Protein AF-A0A837HKV5-F1 (afdb_monomer_lite)

Foldseek 3Di:
DDDDDDDDDDPDDDDDDPDPDPPPPPPPDDPVVVVVVVVVVVVVVVVVVVVVVVVVVVVVVVVVPDDPPPPDQAPLLVVLCVVCPPAPLNQLSVQLVVADLLLSLLVSLQLCLQCVRPVRAFDDPNHGQLASNQDADDDPDATPPRHHRHPDSNRNSVVSSVVVCCCCVVVVQRALLSVLCSVVNPVPNPDDDDPVSVVSSVSSNVRSVVSVVRD

Radius of gyration: 28.82 Å; chains: 1; bounding box: 102×44×66 Å

Sequence (215 aa):
MNKKTNKKINKKVTGKPKRKANVLTLGNINPDRSRILMLIISIIFVTTVMTMSQAVEKNIKKVAEQPVQIKAATPLDLEIKQMVAGYPIEKMVPYILQQDPKTAAFLVAIAKKESAWGKRHPVLAGQDCYNYWGFRLKAERMGSGGHTCFDSPEQAVSVIAQRIDELVAEEKVDTPKEMVIWKCGYGCQDATKTVAENKWISDVDLYYSKLERYL

Secondary structure (DSSP, 8-state):
-------------PPPP----------S--HHHHHHHHHHHHHHHHHHHHHHHHHHHHHHHHHHTS----PPPPHHHHHHHHHHTTSGGGGGHHHHTTS-HHHHHHHHHHHHHHHTTTTS--EETTEE----S------S-EEGGGEE--SSHHHHHHHHHHHHHIIIIIS---STTTTTHHHH-GGGSSSPPPHHHHHHHHHHHHHHHHHHTT-

pLDDT: mean 85.11, std 18.9, range [34.47, 98.81]

Structure (mmCIF, N/CA/C/O backbone):
data_AF-A0A837HKV5-F1
#
_entry.id   AF-A0A837HKV5-F1
#
loop_
_atom_site.group_PDB
_atom_site.id
_atom_site.type_symbol
_atom_site.label_atom_id
_atom_site.label_alt_id
_atom_site.label_comp_id
_atom_site.label_asym_id
_atom_site.label_entity_id
_atom_site.label_seq_id
_atom_site.pdbx_PDB_ins_code
_atom_site.Cartn_x
_atom_site.Cartn_y
_atom_site.Cartn_z
_atom_site.occupancy
_atom_site.B_iso_or_equiv
_atom_site.auth_seq_id
_atom_site.auth_comp_id
_atom_site.auth_asym_id
_atom_site.auth_atom_id
_atom_site.pdbx_PDB_model_num
ATOM 1 N N . MET A 1 1 ? 81.385 -11.370 -3.914 1.00 38.38 1 MET A N 1
ATOM 2 C CA . MET A 1 1 ? 81.237 -11.088 -2.466 1.00 38.38 1 MET A CA 1
ATOM 3 C C . MET A 1 1 ? 80.194 -9.994 -2.260 1.00 38.38 1 MET A C 1
ATOM 5 O O . MET A 1 1 ? 80.097 -9.120 -3.104 1.00 38.38 1 MET A O 1
ATOM 9 N N . ASN A 1 2 ? 79.466 -10.075 -1.139 1.00 37.12 2 ASN A N 1
ATOM 10 C CA . ASN A 1 2 ? 78.498 -9.123 -0.557 1.00 37.12 2 ASN A CA 1
ATOM 11 C C . ASN A 1 2 ? 77.129 -8.982 -1.246 1.00 37.12 2 ASN A C 1
ATOM 13 O O . ASN A 1 2 ? 76.972 -8.305 -2.249 1.00 37.12 2 ASN A O 1
ATOM 17 N N . LYS A 1 3 ? 76.137 -9.788 -0.843 1.00 37.91 3 LYS A N 1
ATOM 18 C CA . LYS A 1 3 ? 75.253 -9.696 0.352 1.00 37.91 3 LYS A CA 1
ATOM 19 C C . LYS A 1 3 ? 74.188 -8.597 0.246 1.00 37.91 3 LYS A C 1
ATOM 21 O O . LYS A 1 3 ? 74.406 -7.436 0.563 1.00 37.91 3 LYS A O 1
ATOM 26 N N . LYS A 1 4 ? 72.993 -9.068 -0.128 1.00 39.44 4 LYS A N 1
ATOM 27 C CA . LYS A 1 4 ? 71.678 -8.461 0.094 1.00 39.44 4 LYS A CA 1
ATOM 28 C C . LYS A 1 4 ? 71.472 -8.152 1.580 1.00 39.44 4 LYS A C 1
ATOM 30 O O . LYS A 1 4 ? 71.595 -9.061 2.395 1.00 39.44 4 LYS A O 1
ATOM 35 N N . THR A 1 5 ? 70.989 -6.954 1.896 1.00 40.84 5 THR A N 1
ATOM 36 C CA . THR A 1 5 ? 70.181 -6.701 3.102 1.00 40.84 5 THR A CA 1
ATOM 37 C C . THR A 1 5 ? 69.168 -5.602 2.811 1.00 40.84 5 THR A C 1
ATOM 39 O O . THR A 1 5 ? 69.464 -4.416 2.904 1.00 40.84 5 THR A O 1
ATOM 42 N N . ASN A 1 6 ? 67.957 -6.022 2.443 1.00 38.31 6 ASN A N 1
ATOM 43 C CA . ASN A 1 6 ? 66.784 -5.170 2.295 1.00 38.31 6 ASN A CA 1
ATOM 44 C C . ASN A 1 6 ? 66.073 -5.125 3.659 1.00 38.31 6 ASN A C 1
ATOM 46 O O . ASN A 1 6 ? 65.460 -6.110 4.078 1.00 38.31 6 ASN A O 1
ATOM 50 N N . LYS A 1 7 ? 66.215 -4.020 4.398 1.00 41.59 7 LYS A N 1
ATOM 51 C CA . LYS A 1 7 ? 65.636 -3.850 5.739 1.00 41.59 7 LYS A CA 1
ATOM 52 C C . LYS A 1 7 ? 64.188 -3.367 5.605 1.00 41.59 7 LYS A C 1
ATOM 54 O O . LYS A 1 7 ? 63.933 -2.178 5.454 1.00 41.59 7 LYS A O 1
ATOM 59 N N . LYS A 1 8 ? 63.234 -4.303 5.659 1.00 38.50 8 LYS A N 1
ATOM 60 C CA . LYS A 1 8 ? 61.796 -4.011 5.794 1.00 38.50 8 LYS A CA 1
ATOM 61 C C . LYS A 1 8 ? 61.542 -3.313 7.136 1.00 38.50 8 LYS A C 1
ATOM 63 O O . LYS A 1 8 ? 61.686 -3.928 8.191 1.00 38.50 8 LYS A O 1
ATOM 68 N N . ILE A 1 9 ? 61.156 -2.040 7.099 1.00 39.44 9 ILE A N 1
ATOM 69 C CA . ILE A 1 9 ? 60.675 -1.302 8.271 1.00 39.44 9 ILE A CA 1
ATOM 70 C C . ILE A 1 9 ? 59.186 -1.623 8.442 1.00 39.44 9 ILE A C 1
ATOM 72 O O . ILE A 1 9 ? 58.332 -1.134 7.707 1.00 39.44 9 ILE A O 1
ATOM 76 N N . ASN A 1 10 ? 58.896 -2.494 9.408 1.00 34.47 10 ASN A N 1
ATOM 77 C CA . ASN A 1 10 ? 57.549 -2.828 9.860 1.00 34.47 10 ASN A CA 1
ATOM 78 C C . ASN A 1 10 ? 56.957 -1.636 10.634 1.00 34.47 10 ASN A C 1
ATOM 80 O O . ASN A 1 10 ? 57.388 -1.345 11.751 1.00 34.47 10 ASN A O 1
ATOM 84 N N . LYS A 1 11 ? 55.950 -0.958 10.066 1.00 40.22 11 LYS A N 1
ATOM 85 C CA . LYS A 1 11 ? 55.095 -0.019 10.810 1.00 40.22 11 LYS A CA 1
ATOM 86 C C . LYS A 1 11 ? 54.214 -0.819 11.772 1.00 40.22 11 LYS A C 1
ATOM 88 O O . LYS A 1 11 ? 53.248 -1.461 11.374 1.00 40.22 11 LYS A O 1
ATOM 93 N N . LYS A 1 12 ? 54.584 -0.786 13.050 1.00 36.97 12 LYS A N 1
ATOM 94 C CA . LYS A 1 12 ? 53.847 -1.371 14.173 1.00 36.97 12 LYS A CA 1
ATOM 95 C C . LYS A 1 12 ? 52.584 -0.532 14.410 1.00 36.97 12 LYS A C 1
ATOM 97 O O . LYS A 1 12 ? 52.666 0.557 14.969 1.00 36.97 12 LYS A O 1
ATOM 102 N N . VAL A 1 13 ? 51.433 -1.014 13.942 1.00 41.81 13 VAL A N 1
ATOM 103 C CA . VAL A 1 13 ? 50.119 -0.446 14.280 1.00 41.81 13 VAL A CA 1
ATOM 104 C C . VAL A 1 13 ? 49.891 -0.684 15.770 1.00 41.81 13 VAL A C 1
ATOM 106 O O . VAL A 1 13 ? 49.832 -1.822 16.235 1.00 41.81 13 VAL A O 1
ATOM 109 N N . THR A 1 14 ? 49.849 0.402 16.531 1.00 43.41 14 THR A N 1
ATOM 110 C CA . THR A 1 14 ? 49.591 0.412 17.967 1.00 43.41 14 THR A CA 1
ATOM 111 C C . THR A 1 14 ? 48.159 -0.053 18.228 1.00 43.41 14 THR A C 1
ATOM 113 O O . THR A 1 14 ? 47.192 0.485 17.691 1.00 43.41 14 THR A O 1
ATOM 116 N N . GLY A 1 15 ? 48.023 -1.119 19.018 1.00 41.94 15 GLY A N 1
ATOM 117 C CA . GLY A 1 15 ? 46.731 -1.690 19.382 1.00 41.94 15 GLY A CA 1
ATOM 118 C C . GLY A 1 15 ? 45.883 -0.704 20.185 1.00 41.94 15 GLY A C 1
ATOM 119 O O . GLY A 1 15 ? 46.365 -0.082 21.129 1.00 41.94 15 GLY A O 1
ATOM 120 N N . LYS A 1 16 ? 44.601 -0.594 19.819 1.00 41.75 16 LYS A N 1
ATOM 121 C CA . LYS A 1 16 ? 43.565 0.065 20.626 1.00 41.75 16 LYS A CA 1
ATOM 122 C C . LYS A 1 16 ? 43.505 -0.579 22.025 1.00 41.75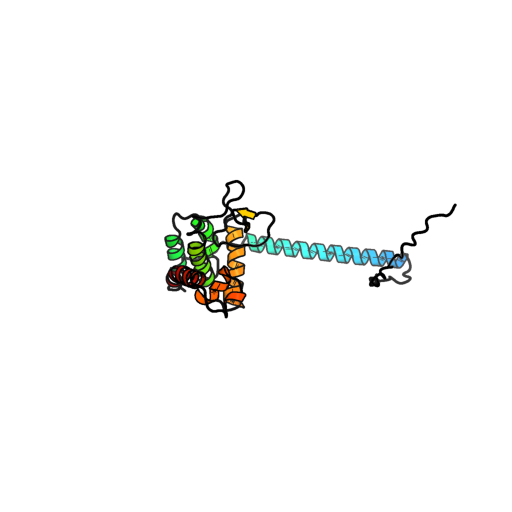 16 LYS A C 1
ATOM 124 O O . LYS A 1 16 ? 43.588 -1.807 22.118 1.00 41.75 16 LYS A O 1
ATOM 129 N N . PRO A 1 17 ? 43.314 0.196 23.106 1.00 41.06 17 PRO A N 1
ATOM 130 C CA . PRO A 1 17 ? 43.197 -0.365 24.444 1.00 41.06 17 PRO A CA 1
ATOM 131 C C . PRO A 1 17 ? 41.901 -1.179 24.548 1.00 41.06 17 PRO A C 1
ATOM 133 O O . PRO A 1 17 ? 40.804 -0.666 24.323 1.00 41.06 17 PRO A O 1
ATOM 136 N N . LYS A 1 18 ? 42.022 -2.470 24.883 1.00 47.50 18 LYS A N 1
ATOM 137 C CA . LYS A 1 18 ? 40.879 -3.319 25.235 1.00 47.50 18 LYS A CA 1
ATOM 138 C C . LYS A 1 18 ? 40.219 -2.731 26.487 1.00 47.50 18 LYS A C 1
ATOM 140 O O . LYS A 1 18 ? 40.843 -2.707 27.547 1.00 47.50 18 LYS A O 1
ATOM 145 N N . ARG A 1 19 ? 38.966 -2.273 26.377 1.00 49.50 19 ARG A N 1
ATOM 146 C CA . ARG A 1 19 ? 38.116 -2.000 27.547 1.00 49.50 19 ARG A CA 1
ATOM 147 C C . ARG A 1 19 ? 38.036 -3.295 28.355 1.00 49.50 19 ARG A C 1
ATOM 149 O O . ARG A 1 19 ? 37.532 -4.296 27.850 1.00 49.50 19 ARG A O 1
ATOM 156 N N . LYS A 1 20 ? 38.584 -3.300 29.573 1.00 47.72 20 LYS A N 1
ATOM 157 C CA . LYS A 1 20 ? 38.387 -4.406 30.511 1.00 47.72 20 LYS A CA 1
ATOM 158 C C . LYS A 1 20 ? 36.892 -4.460 30.810 1.00 47.72 20 LYS A C 1
ATOM 160 O O . LYS A 1 20 ? 36.335 -3.485 31.305 1.00 47.72 20 LYS A O 1
ATOM 165 N N . ALA A 1 21 ? 36.245 -5.566 30.458 1.00 52.62 21 ALA A N 1
ATOM 166 C CA . ALA A 1 21 ? 34.945 -5.875 31.021 1.00 52.62 21 ALA A CA 1
ATOM 167 C C . ALA A 1 21 ? 35.137 -5.919 32.539 1.00 52.62 21 ALA A C 1
ATOM 169 O O . ALA A 1 21 ? 35.990 -6.666 33.026 1.00 52.62 21 ALA A O 1
ATOM 170 N N . ASN A 1 22 ? 34.396 -5.091 33.270 1.00 46.06 22 ASN A N 1
ATOM 171 C CA . ASN A 1 22 ? 34.264 -5.238 34.711 1.00 46.06 22 ASN A CA 1
ATOM 172 C C . ASN A 1 22 ? 33.468 -6.523 34.941 1.00 46.06 22 ASN A C 1
ATOM 174 O O . ASN A 1 22 ? 32.251 -6.503 35.096 1.00 46.06 22 ASN A O 1
ATOM 178 N N . VAL A 1 23 ? 34.160 -7.659 34.869 1.00 54.69 23 VAL A N 1
ATOM 179 C CA . VAL A 1 23 ? 33.660 -8.912 35.413 1.00 54.69 23 VAL A CA 1
ATOM 180 C C . VAL A 1 23 ? 33.471 -8.633 36.894 1.00 54.69 23 VAL A C 1
ATOM 182 O O . VAL A 1 23 ? 34.427 -8.237 37.560 1.00 54.69 23 VAL A O 1
ATOM 185 N N . LEU A 1 24 ? 32.237 -8.762 37.380 1.00 50.66 24 LEU A N 1
ATOM 186 C CA . LEU A 1 24 ? 31.933 -8.726 38.803 1.00 50.66 24 LEU A CA 1
ATOM 187 C C . LEU A 1 24 ? 32.864 -9.720 39.500 1.00 50.66 24 LEU A C 1
ATOM 189 O O . LEU A 1 24 ? 32.675 -10.933 39.425 1.00 50.66 24 LEU A O 1
ATOM 193 N N . THR A 1 25 ? 33.912 -9.209 40.138 1.00 58.53 25 THR A N 1
ATOM 194 C CA . THR A 1 25 ? 34.769 -10.013 40.993 1.00 58.53 25 THR A CA 1
ATOM 195 C C . THR A 1 25 ? 33.971 -10.261 42.257 1.00 58.53 25 THR A C 1
ATOM 197 O O . THR A 1 25 ? 33.874 -9.386 43.119 1.00 58.53 25 THR A O 1
ATOM 200 N N . LEU A 1 26 ? 33.355 -11.438 42.350 1.00 58.38 26 LEU A N 1
ATOM 201 C CA . LEU A 1 26 ? 32.908 -11.964 43.630 1.00 58.38 26 LEU A CA 1
ATOM 202 C C . LEU A 1 26 ? 34.155 -11.980 44.517 1.00 58.38 26 LEU A C 1
ATOM 204 O O . LEU A 1 26 ? 35.141 -12.639 44.186 1.00 58.38 26 LEU A O 1
ATOM 208 N N . GLY A 1 27 ? 34.152 -11.153 45.566 1.00 65.06 27 GLY A N 1
ATOM 209 C CA . GLY A 1 27 ? 35.233 -11.102 46.547 1.00 65.06 27 GLY A CA 1
ATOM 210 C C . GLY A 1 27 ? 35.461 -12.469 47.195 1.00 65.06 27 GLY A C 1
ATOM 211 O O . GLY A 1 27 ? 34.854 -13.464 46.810 1.00 65.06 27 GLY A O 1
ATOM 212 N N . ASN A 1 28 ? 36.332 -12.534 48.199 1.00 67.75 28 ASN A N 1
ATOM 213 C CA . ASN A 1 28 ? 36.698 -13.784 48.869 1.00 67.75 28 ASN A CA 1
ATOM 214 C C . ASN A 1 28 ? 35.512 -14.353 49.690 1.00 67.75 28 ASN A C 1
ATOM 216 O O . ASN A 1 28 ? 35.438 -14.204 50.908 1.00 67.75 28 ASN A O 1
ATOM 220 N N . ILE A 1 29 ? 34.522 -14.923 49.001 1.00 66.00 29 ILE A N 1
ATOM 221 C CA . ILE A 1 29 ? 33.328 -15.539 49.570 1.00 66.00 29 ILE A CA 1
ATOM 222 C C . ILE A 1 29 ? 33.721 -16.951 49.979 1.00 66.00 29 ILE A C 1
ATOM 224 O O . ILE A 1 29 ? 34.171 -17.746 49.156 1.00 66.00 29 ILE A O 1
ATOM 228 N N . ASN A 1 30 ? 33.533 -17.261 51.260 1.00 73.75 30 ASN A N 1
ATOM 229 C CA . ASN A 1 30 ? 33.756 -18.598 51.794 1.00 73.75 30 ASN A CA 1
ATOM 230 C C . ASN A 1 30 ? 32.988 -19.643 50.940 1.00 73.75 30 ASN A C 1
ATOM 232 O O . ASN A 1 30 ? 31.800 -19.425 50.665 1.00 73.75 30 ASN A O 1
ATOM 236 N N . PRO A 1 31 ? 33.630 -20.749 50.510 1.00 75.19 31 PRO A N 1
ATOM 237 C CA . PRO A 1 31 ? 33.035 -21.746 49.615 1.00 75.19 31 PRO A CA 1
ATOM 238 C C . PRO A 1 31 ? 31.672 -22.275 50.086 1.00 75.19 31 PRO A C 1
ATOM 240 O O . PRO A 1 31 ? 30.795 -22.511 49.252 1.00 75.19 31 PRO A O 1
ATOM 243 N N . ASP A 1 32 ? 31.436 -22.363 51.396 1.00 74.38 32 ASP A N 1
ATOM 244 C CA . ASP A 1 32 ? 30.150 -22.817 51.938 1.00 74.38 32 ASP A CA 1
ATOM 245 C C . ASP A 1 32 ? 29.035 -21.773 51.766 1.00 74.38 32 ASP A C 1
ATOM 247 O O . ASP A 1 32 ? 27.894 -22.107 51.448 1.00 74.38 32 ASP A O 1
ATOM 251 N N . ARG A 1 33 ? 29.367 -20.480 51.873 1.00 76.50 33 ARG A N 1
ATOM 252 C CA . ARG A 1 33 ? 28.418 -19.378 51.638 1.00 76.50 33 ARG A CA 1
ATOM 253 C C . ARG A 1 33 ? 28.122 -19.180 50.152 1.00 76.50 33 ARG A C 1
ATOM 255 O O . ARG A 1 33 ? 27.008 -18.801 49.805 1.00 76.50 33 ARG A O 1
ATOM 262 N N . SER A 1 34 ? 29.086 -19.482 49.280 1.00 75.38 34 SER A N 1
ATOM 263 C CA . SER A 1 34 ? 28.905 -19.447 47.822 1.00 75.38 34 SER A CA 1
ATOM 264 C C . SER A 1 34 ? 27.886 -20.491 47.352 1.00 75.38 34 SER A C 1
ATOM 266 O O . SER A 1 34 ? 26.997 -20.181 46.560 1.00 75.38 34 SER A O 1
ATOM 268 N N . ARG A 1 35 ? 27.939 -21.708 47.911 1.00 81.19 35 ARG A N 1
ATOM 269 C CA . ARG A 1 35 ? 26.962 -22.770 47.618 1.00 81.19 35 ARG A CA 1
ATOM 270 C C . ARG A 1 35 ? 25.543 -22.374 48.023 1.00 81.19 35 ARG A C 1
ATOM 272 O O . ARG A 1 35 ? 24.619 -22.543 47.233 1.00 81.19 35 ARG A O 1
ATOM 279 N N . ILE A 1 36 ? 25.380 -21.795 49.213 1.00 86.69 36 ILE A N 1
ATOM 280 C CA . ILE A 1 36 ? 24.077 -21.315 49.697 1.00 86.69 36 ILE A CA 1
ATOM 281 C C . ILE A 1 36 ? 23.553 -20.174 48.810 1.00 86.69 36 ILE A C 1
ATOM 283 O O . ILE A 1 36 ? 22.389 -20.189 48.416 1.00 86.69 36 ILE A O 1
ATOM 287 N N . LEU A 1 37 ? 24.410 -19.221 48.432 1.00 85.06 37 LEU A N 1
ATOM 288 C CA . LEU A 1 37 ? 24.034 -18.112 47.550 1.00 85.06 37 LEU A CA 1
ATOM 289 C C . LEU A 1 37 ? 23.582 -18.609 46.166 1.00 85.06 37 LEU A C 1
ATOM 291 O O . LEU A 1 37 ? 22.569 -18.147 45.647 1.00 85.06 37 LEU A O 1
ATOM 295 N N . MET A 1 38 ? 24.296 -19.580 45.589 1.00 85.69 38 MET A N 1
ATOM 296 C CA . MET A 1 38 ? 23.945 -20.173 44.295 1.00 85.69 38 MET A CA 1
ATOM 297 C C . MET A 1 38 ? 22.601 -20.903 44.335 1.00 85.69 38 MET A C 1
ATOM 299 O O . MET A 1 38 ? 21.825 -20.795 43.387 1.00 85.69 38 MET A O 1
ATOM 303 N N . LEU A 1 39 ? 22.290 -21.594 45.436 1.00 89.38 39 LEU A N 1
ATOM 304 C CA . LEU A 1 39 ? 20.983 -22.227 45.624 1.00 89.38 39 LEU A CA 1
ATOM 305 C C . LEU A 1 39 ? 19.858 -21.189 45.694 1.00 89.38 39 LEU A C 1
ATOM 307 O O . LEU A 1 39 ? 18.844 -21.347 45.019 1.00 89.38 39 LEU A O 1
ATOM 311 N N . ILE A 1 40 ? 20.049 -20.095 46.436 1.00 91.75 40 ILE A N 1
ATOM 312 C CA . ILE A 1 40 ? 19.052 -19.017 46.536 1.00 91.75 40 ILE A CA 1
ATOM 313 C C . ILE A 1 40 ? 18.820 -18.361 45.168 1.00 91.75 40 ILE A C 1
ATOM 315 O O . ILE A 1 40 ? 17.675 -18.193 44.753 1.00 91.75 40 ILE A O 1
ATOM 319 N N . ILE A 1 41 ? 19.890 -18.041 44.433 1.00 91.75 41 ILE A N 1
ATOM 320 C CA . ILE A 1 41 ? 19.790 -17.447 43.091 1.00 91.75 41 ILE A CA 1
ATOM 321 C C . ILE A 1 41 ? 19.096 -18.411 42.121 1.00 91.75 41 ILE A C 1
ATOM 323 O O . ILE A 1 41 ? 18.241 -17.983 41.348 1.00 91.75 41 ILE A O 1
ATOM 327 N N . SER A 1 42 ? 19.411 -19.708 42.184 1.00 89.00 42 SER A N 1
ATOM 328 C CA . SER A 1 42 ? 18.758 -20.728 41.359 1.00 89.00 42 SER A CA 1
ATOM 329 C C . SER A 1 42 ? 17.255 -20.812 41.641 1.00 89.00 42 SER A C 1
ATOM 331 O O . SER A 1 42 ? 16.468 -20.838 40.698 1.00 89.00 42 SER A O 1
ATOM 333 N N . ILE A 1 43 ? 16.839 -20.766 42.910 1.00 94.25 43 ILE A N 1
ATOM 334 C CA . ILE A 1 43 ? 15.419 -20.767 43.294 1.00 94.25 43 ILE A CA 1
ATOM 335 C C . ILE A 1 43 ? 14.709 -19.499 42.792 1.00 94.25 43 ILE A C 1
ATOM 337 O O . ILE A 1 43 ? 13.610 -19.579 42.240 1.00 94.25 43 ILE A O 1
ATOM 341 N N . ILE A 1 44 ? 15.336 -18.326 42.920 1.00 92.94 44 ILE A N 1
ATOM 342 C CA . ILE A 1 44 ? 14.783 -17.063 42.403 1.00 92.94 44 ILE A CA 1
ATOM 343 C C . ILE A 1 44 ? 14.643 -17.124 40.874 1.00 92.94 44 ILE A C 1
ATOM 345 O O . ILE A 1 44 ? 13.617 -16.734 40.319 1.00 92.94 44 ILE A O 1
ATOM 349 N N . PHE A 1 45 ? 15.636 -17.670 40.175 1.00 92.62 45 PHE A N 1
ATOM 350 C CA . PHE A 1 45 ? 15.589 -17.812 38.722 1.00 92.62 45 PHE A CA 1
ATOM 351 C C . PHE A 1 45 ? 14.472 -18.768 38.275 1.00 92.62 45 PHE A C 1
ATOM 353 O O . PHE A 1 45 ? 13.684 -18.435 37.395 1.00 92.62 45 PHE A O 1
ATOM 360 N N . VAL A 1 46 ? 14.328 -19.925 38.926 1.00 90.94 46 VAL A N 1
ATOM 361 C CA . VAL A 1 46 ? 13.255 -20.881 38.605 1.00 90.94 46 VAL A CA 1
ATOM 362 C C . VAL A 1 46 ? 11.873 -20.274 38.863 1.00 90.94 46 VAL A C 1
ATOM 364 O O . VAL A 1 46 ? 10.985 -20.389 38.020 1.00 90.94 46 VAL A O 1
ATOM 367 N N . THR A 1 47 ? 11.684 -19.580 39.988 1.00 89.31 47 THR A N 1
ATOM 368 C CA . THR A 1 47 ? 10.387 -18.962 40.324 1.00 89.31 47 THR A CA 1
ATOM 369 C C . THR A 1 47 ? 10.023 -17.813 39.378 1.00 89.31 47 THR A C 1
ATOM 371 O O . THR A 1 47 ? 8.870 -17.700 38.951 1.00 89.31 47 THR A O 1
ATOM 374 N N . THR A 1 48 ? 10.997 -16.998 38.968 1.00 90.12 48 THR A N 1
ATOM 375 C CA . THR A 1 48 ? 10.785 -15.921 37.982 1.00 90.12 48 THR A CA 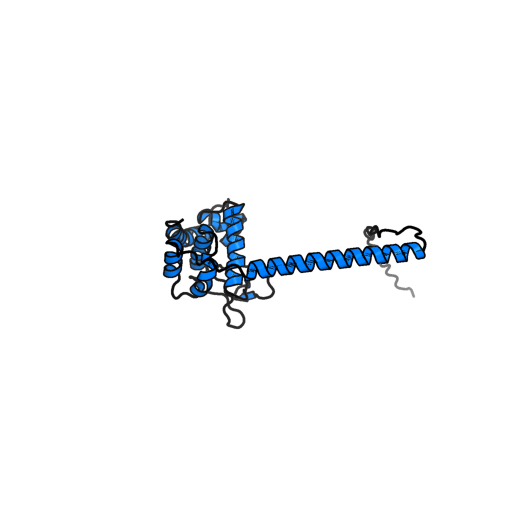1
ATOM 376 C C . THR A 1 48 ? 10.458 -16.464 36.589 1.00 90.12 48 THR A C 1
ATOM 378 O O . THR A 1 48 ? 9.500 -16.009 35.967 1.00 90.12 48 THR A O 1
ATOM 381 N N . VAL A 1 49 ? 11.157 -17.500 36.119 1.00 87.75 49 VAL A N 1
ATOM 382 C CA . VAL A 1 49 ? 10.847 -18.154 34.833 1.00 87.75 49 VAL A CA 1
ATOM 383 C C . VAL A 1 49 ? 9.458 -18.801 34.850 1.00 87.75 49 VAL A C 1
ATOM 385 O O . VAL A 1 49 ? 8.704 -18.674 33.882 1.00 87.75 49 VAL A O 1
ATOM 388 N N . MET A 1 50 ? 9.077 -19.457 35.948 1.00 85.62 50 MET A N 1
ATOM 389 C CA . MET A 1 50 ? 7.780 -20.133 36.058 1.00 85.62 50 MET A CA 1
ATOM 390 C C . MET A 1 50 ? 6.608 -19.139 36.067 1.00 85.62 50 MET A C 1
ATOM 392 O O . MET A 1 50 ? 5.606 -19.356 35.386 1.00 85.62 50 MET A O 1
ATOM 396 N N . THR A 1 51 ? 6.742 -18.020 36.785 1.00 83.69 51 THR A N 1
ATOM 397 C CA . THR A 1 51 ? 5.723 -16.951 36.807 1.00 83.69 51 THR A CA 1
ATOM 398 C C . THR A 1 51 ? 5.606 -16.232 35.462 1.00 83.69 51 THR A C 1
ATOM 400 O O . THR A 1 51 ? 4.494 -15.967 35.004 1.00 83.69 51 THR A O 1
ATOM 403 N N . MET A 1 52 ? 6.728 -15.993 34.778 1.00 83.88 52 MET A N 1
ATOM 404 C CA . MET A 1 52 ? 6.746 -15.416 33.432 1.00 83.88 52 MET A CA 1
ATOM 405 C C . MET A 1 52 ? 6.108 -16.355 32.395 1.00 83.88 52 MET A C 1
ATOM 407 O O . MET A 1 52 ? 5.321 -15.902 31.567 1.00 83.88 52 MET A O 1
ATOM 411 N N . SER A 1 53 ? 6.354 -17.666 32.488 1.00 76.50 53 SER A N 1
ATOM 412 C CA . SER A 1 53 ? 5.740 -18.673 31.605 1.00 76.50 53 SER A CA 1
ATOM 413 C C . SER A 1 53 ? 4.212 -18.699 31.742 1.00 76.50 53 SER A C 1
ATOM 415 O O . SER A 1 53 ? 3.497 -18.663 30.743 1.00 76.50 53 SER A O 1
ATOM 417 N N . GLN A 1 54 ? 3.695 -18.643 32.976 1.00 78.31 54 GLN A N 1
ATOM 418 C CA . GLN A 1 54 ? 2.249 -18.561 33.224 1.00 78.31 54 GLN A CA 1
ATOM 419 C C . GLN A 1 54 ? 1.625 -17.264 32.681 1.00 78.31 54 GLN A C 1
ATOM 421 O O . GLN A 1 54 ? 0.483 -17.267 32.218 1.00 78.31 54 GLN A O 1
ATOM 426 N N . ALA A 1 55 ? 2.354 -16.144 32.728 1.00 76.19 55 ALA A N 1
ATOM 427 C CA . ALA A 1 55 ? 1.890 -14.880 32.162 1.00 76.19 55 ALA A CA 1
ATOM 428 C C . ALA A 1 55 ? 1.815 -14.933 30.626 1.00 76.19 55 ALA A C 1
ATOM 430 O O . ALA A 1 55 ? 0.860 -14.418 30.042 1.00 76.19 55 ALA A O 1
ATOM 431 N N . VAL A 1 56 ? 2.780 -15.583 29.970 1.00 75.62 56 VAL A N 1
ATOM 432 C CA . VAL A 1 56 ? 2.785 -15.770 28.511 1.00 75.62 56 VAL A CA 1
ATOM 433 C C . VAL A 1 56 ? 1.607 -16.642 28.071 1.00 75.62 56 VAL A C 1
ATOM 435 O O . VAL A 1 56 ? 0.851 -16.232 27.194 1.00 75.62 56 VAL A O 1
ATOM 438 N N . GLU A 1 57 ? 1.369 -17.781 28.727 1.00 74.12 57 GLU A N 1
ATOM 439 C CA . GLU A 1 57 ? 0.236 -18.661 28.396 1.00 74.12 57 GLU A CA 1
ATOM 440 C C . GLU A 1 57 ? -1.124 -17.968 28.557 1.00 74.12 57 GLU A C 1
ATOM 442 O O . GLU A 1 57 ? -1.997 -18.103 27.696 1.00 74.12 57 GLU A O 1
ATOM 447 N N . LYS A 1 58 ? -1.311 -17.183 29.629 1.00 69.75 58 LYS A N 1
ATOM 448 C CA . LYS A 1 58 ? -2.547 -16.410 29.837 1.00 69.75 58 LYS A CA 1
ATOM 449 C C . LYS A 1 58 ? -2.767 -15.364 28.746 1.00 69.75 58 LYS A C 1
ATOM 451 O O . LYS A 1 58 ? -3.899 -15.193 28.300 1.00 69.75 58 LYS A O 1
ATOM 456 N N . ASN A 1 59 ? -1.711 -14.682 28.302 1.00 73.12 59 ASN A N 1
ATOM 457 C CA . ASN A 1 59 ? -1.817 -13.720 27.206 1.00 73.12 59 ASN A CA 1
ATOM 458 C C . ASN A 1 59 ? -2.125 -14.412 25.870 1.00 73.12 59 ASN A C 1
ATOM 460 O O . ASN A 1 59 ? -2.995 -13.938 25.146 1.00 73.12 59 ASN A O 1
ATOM 464 N N . ILE A 1 60 ? -1.503 -15.560 25.577 1.00 69.19 60 ILE A N 1
ATOM 465 C CA . ILE A 1 60 ? -1.782 -16.336 24.356 1.00 69.19 60 ILE A CA 1
ATOM 466 C C . ILE A 1 60 ? -3.241 -16.811 24.326 1.00 69.19 60 ILE A C 1
ATOM 468 O O . ILE A 1 60 ? -3.922 -16.615 23.322 1.00 69.19 60 ILE A O 1
ATOM 472 N N . LYS A 1 61 ? -3.763 -17.366 25.430 1.00 64.00 61 LYS A N 1
ATOM 473 C CA . LYS A 1 61 ? -5.178 -17.778 25.509 1.00 64.00 61 LYS A CA 1
ATOM 474 C C . LYS A 1 61 ? -6.138 -16.600 25.370 1.00 64.00 61 LYS A C 1
ATOM 476 O O . LYS A 1 61 ? -7.104 -16.690 24.624 1.00 64.00 61 LYS A O 1
ATOM 481 N N . LYS A 1 62 ? -5.834 -15.466 26.011 1.00 59.28 62 LYS A N 1
ATOM 482 C CA . LYS A 1 62 ? -6.636 -14.241 25.883 1.00 59.28 62 LYS A CA 1
ATOM 483 C C . LYS A 1 62 ? -6.699 -13.729 24.442 1.00 59.28 62 LYS A C 1
ATOM 485 O O . LYS A 1 62 ? -7.700 -13.127 24.081 1.00 59.28 62 LYS A O 1
ATOM 490 N N . VAL A 1 63 ? -5.655 -13.933 23.639 1.00 60.41 63 VAL A N 1
ATOM 491 C CA . VAL A 1 63 ? -5.644 -13.566 22.213 1.00 60.41 63 VAL A CA 1
ATOM 492 C C . VAL A 1 63 ? -6.395 -14.599 21.367 1.00 60.41 63 VAL A C 1
ATOM 494 O O . VAL A 1 63 ? -7.125 -14.213 20.462 1.00 60.41 63 VAL A O 1
ATOM 497 N N . ALA A 1 64 ? -6.276 -15.891 21.685 1.00 60.09 64 ALA A N 1
ATOM 498 C CA . ALA A 1 64 ? -6.931 -16.973 20.944 1.00 60.09 64 ALA A CA 1
ATOM 499 C C . ALA A 1 64 ? -8.454 -17.066 21.174 1.00 60.09 64 ALA A C 1
A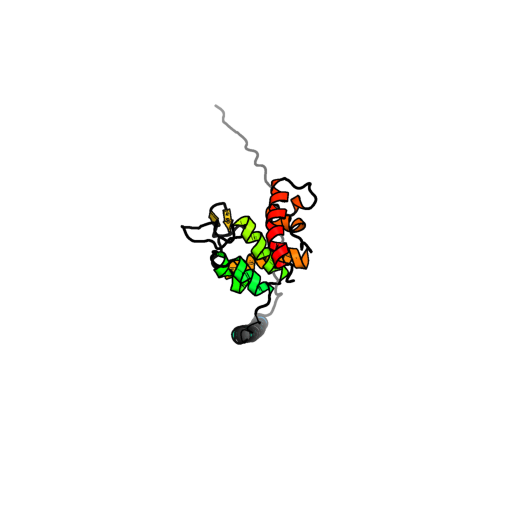TOM 501 O O . ALA A 1 64 ? -9.176 -17.539 20.302 1.00 60.09 64 ALA A O 1
ATOM 502 N N . GLU A 1 65 ? -8.943 -16.629 22.336 1.00 53.16 65 GLU A N 1
ATOM 503 C CA . GLU A 1 65 ? -10.353 -16.748 22.734 1.00 53.16 65 GLU A CA 1
ATOM 504 C C . GLU A 1 65 ? -11.166 -15.461 22.530 1.00 53.16 65 GLU A C 1
ATOM 506 O O . GLU A 1 65 ? -12.355 -15.442 22.855 1.00 53.16 65 GLU A O 1
ATOM 511 N N . GLN A 1 66 ? -10.583 -14.379 21.992 1.00 46.88 66 GLN A N 1
ATOM 512 C CA . GLN A 1 66 ? -11.409 -13.220 21.652 1.00 46.88 66 GLN A CA 1
ATOM 513 C C . GLN A 1 66 ? -12.347 -13.601 20.505 1.00 46.88 66 GLN A C 1
ATOM 515 O O . GLN A 1 66 ? -11.867 -13.988 19.436 1.00 46.88 66 GLN A O 1
ATOM 520 N N . PRO A 1 67 ? -13.677 -13.492 20.683 1.00 45.84 67 PRO A N 1
ATOM 521 C CA . PRO A 1 67 ? -14.588 -13.658 19.568 1.00 45.84 67 PRO A CA 1
ATOM 522 C C . PRO A 1 67 ? -14.206 -12.618 18.517 1.00 45.84 67 PRO A C 1
ATOM 524 O O . PRO A 1 67 ? -14.130 -11.428 18.830 1.00 45.84 67 PRO A O 1
ATOM 527 N N . VAL A 1 68 ? -13.942 -13.068 17.286 1.00 49.66 68 VAL A N 1
ATOM 528 C CA . VAL A 1 68 ? -13.757 -12.187 16.130 1.00 49.66 68 VAL A CA 1
ATOM 529 C C . VAL A 1 68 ? -15.001 -11.311 16.061 1.00 49.66 68 VAL A C 1
ATOM 531 O O . VAL A 1 68 ? -16.068 -11.766 15.651 1.00 49.66 68 VAL A O 1
ATOM 534 N N . GLN A 1 69 ? -14.898 -10.072 16.542 1.00 51.88 69 GLN A N 1
ATOM 535 C CA . GLN A 1 69 ? -15.977 -9.111 16.417 1.00 51.88 69 GLN A CA 1
ATOM 536 C C . GLN A 1 69 ? -16.127 -8.850 14.926 1.00 51.88 69 GLN A C 1
ATOM 538 O O . GLN A 1 69 ? -15.295 -8.174 14.321 1.00 51.88 69 GLN A O 1
ATOM 543 N N . ILE A 1 70 ? -17.155 -9.436 14.311 1.00 57.38 70 ILE A N 1
ATOM 544 C CA . ILE A 1 70 ? -17.494 -9.149 12.922 1.00 57.38 70 ILE A CA 1
ATOM 545 C C . ILE A 1 70 ? -17.998 -7.709 12.900 1.00 57.38 70 ILE A C 1
ATOM 547 O O . ILE A 1 70 ? -19.175 -7.434 13.124 1.00 57.38 70 ILE A O 1
ATOM 551 N N . LYS A 1 71 ? -17.063 -6.777 12.703 1.00 71.56 71 LYS A N 1
ATOM 552 C CA . LYS A 1 71 ? -17.349 -5.368 12.461 1.00 71.56 71 LYS A CA 1
ATOM 553 C C . LYS A 1 71 ? -18.304 -5.307 11.271 1.00 71.56 71 LYS A C 1
ATOM 555 O O . LYS A 1 71 ? -18.028 -5.890 10.220 1.00 71.56 71 LYS A O 1
ATOM 560 N N . ALA A 1 72 ? -19.445 -4.647 11.451 1.00 80.56 72 ALA A N 1
ATOM 561 C CA . ALA A 1 72 ? -20.359 -4.389 10.347 1.00 80.56 72 ALA A CA 1
ATOM 562 C C . ALA A 1 72 ? -19.601 -3.641 9.239 1.00 80.56 72 ALA A C 1
ATOM 564 O O . ALA A 1 72 ? -18.846 -2.712 9.533 1.00 80.56 72 ALA A O 1
ATOM 565 N N . ALA A 1 73 ? -19.780 -4.071 7.987 1.00 87.12 73 ALA A N 1
ATOM 566 C CA . ALA A 1 73 ? -19.062 -3.493 6.858 1.00 87.12 73 ALA A CA 1
ATOM 567 C C . ALA A 1 73 ? -19.394 -2.001 6.724 1.00 87.12 73 ALA A C 1
ATOM 569 O O . ALA A 1 73 ? -20.563 -1.626 6.610 1.00 87.12 73 ALA A O 1
ATOM 570 N N . THR A 1 74 ? -18.364 -1.161 6.736 1.00 94.94 74 THR A N 1
ATOM 571 C CA . THR A 1 74 ? -18.505 0.282 6.525 1.00 94.94 74 THR A CA 1
ATOM 572 C C . THR A 1 74 ? -18.699 0.599 5.032 1.00 94.94 74 THR A C 1
ATOM 574 O O . THR A 1 74 ? -18.372 -0.233 4.180 1.00 94.94 74 THR A O 1
ATOM 577 N N . PRO A 1 75 ? -19.195 1.797 4.664 1.00 96.62 75 PRO A N 1
ATOM 578 C CA . PRO A 1 75 ? -19.210 2.236 3.267 1.00 96.62 75 PRO A CA 1
ATOM 579 C C . PRO A 1 75 ? -17.827 2.179 2.602 1.00 96.62 75 PRO A C 1
ATOM 581 O O . PRO A 1 75 ? -17.722 1.738 1.459 1.00 96.62 75 PRO A O 1
ATOM 584 N N . LEU A 1 76 ? -16.767 2.532 3.341 1.00 96.88 76 LEU A N 1
ATOM 585 C CA . LEU A 1 76 ? -15.385 2.396 2.883 1.00 96.88 76 LEU A CA 1
ATOM 586 C C . LEU A 1 76 ? -15.037 0.931 2.586 1.00 96.88 76 LEU A C 1
ATOM 588 O O . LEU A 1 76 ? -14.461 0.638 1.541 1.00 96.88 76 LEU A O 1
ATOM 592 N N . ASP A 1 77 ? -15.420 -0.001 3.464 1.00 97.19 77 ASP A N 1
ATOM 593 C CA . ASP A 1 77 ? -15.136 -1.429 3.282 1.00 97.19 77 ASP A CA 1
ATOM 594 C C . ASP A 1 77 ? -15.774 -1.967 1.998 1.00 97.19 77 ASP A C 1
ATOM 596 O O . ASP A 1 77 ? -15.180 -2.783 1.289 1.00 97.19 77 ASP A O 1
ATOM 600 N N . LEU A 1 78 ? -17.002 -1.527 1.712 1.00 97.25 78 LEU A N 1
ATOM 601 C CA . LEU A 1 78 ? -17.736 -1.901 0.507 1.00 97.25 78 LEU A CA 1
ATOM 602 C C . LEU A 1 78 ? -17.080 -1.313 -0.744 1.00 97.25 78 LEU A C 1
ATOM 604 O O . LEU A 1 78 ? -16.883 -2.049 -1.711 1.00 97.25 78 LEU A O 1
ATOM 608 N N . GLU A 1 79 ? -16.692 -0.039 -0.712 1.00 98.25 79 GLU A N 1
ATOM 609 C CA . GLU A 1 79 ? -16.009 0.616 -1.831 1.00 98.25 79 GLU A CA 1
ATOM 610 C C . GLU A 1 79 ? -14.652 -0.041 -2.116 1.00 98.25 79 GLU A C 1
ATOM 612 O O . GLU A 1 79 ? -14.351 -0.359 -3.266 1.00 98.25 79 GLU A O 1
ATOM 617 N N . ILE A 1 80 ? -13.852 -0.333 -1.082 1.00 98.50 80 ILE A N 1
ATOM 618 C CA . ILE A 1 80 ? -12.573 -1.043 -1.235 1.00 98.50 80 ILE A CA 1
ATOM 619 C C . ILE A 1 80 ? -12.803 -2.407 -1.887 1.00 98.50 80 ILE A C 1
ATOM 621 O O . ILE A 1 80 ? -12.146 -2.719 -2.882 1.00 98.50 80 ILE A O 1
ATOM 625 N N . LYS A 1 81 ? -13.753 -3.203 -1.371 1.00 98.25 81 LYS A N 1
ATOM 626 C CA . LYS A 1 81 ? -14.100 -4.521 -1.932 1.00 98.25 81 LYS A CA 1
ATOM 627 C C . LYS A 1 81 ? -14.492 -4.422 -3.405 1.00 98.25 81 LYS A C 1
ATOM 629 O O . LYS A 1 81 ? -14.000 -5.205 -4.211 1.00 98.25 81 LYS A O 1
ATOM 634 N N . GLN A 1 82 ? -15.342 -3.461 -3.763 1.00 98.19 82 GLN A N 1
ATOM 635 C CA . GLN A 1 82 ? -15.782 -3.253 -5.144 1.00 98.19 82 GLN A CA 1
ATOM 636 C C . GLN A 1 82 ? -14.633 -2.814 -6.056 1.00 98.19 82 GLN A C 1
ATOM 638 O O . GLN A 1 82 ? -14.484 -3.341 -7.158 1.00 98.19 82 GLN A O 1
ATOM 643 N N . MET A 1 83 ? -13.797 -1.883 -5.596 1.00 98.00 83 MET A N 1
ATOM 644 C CA . MET A 1 83 ? -12.711 -1.304 -6.383 1.00 98.00 83 MET A CA 1
ATOM 645 C C . MET A 1 83 ? -11.655 -2.341 -6.779 1.00 98.00 83 MET A C 1
ATOM 647 O O . MET A 1 83 ? -11.105 -2.272 -7.882 1.00 98.00 83 MET A O 1
ATOM 651 N N . VAL A 1 84 ? -11.378 -3.300 -5.893 1.00 98.50 84 VAL A N 1
ATOM 652 C CA . VAL A 1 84 ? -10.326 -4.303 -6.099 1.00 98.50 84 VAL A CA 1
ATOM 653 C C . VAL A 1 84 ? -10.835 -5.676 -6.536 1.00 98.50 84 VAL A C 1
ATOM 655 O O . VAL A 1 84 ? -10.020 -6.576 -6.746 1.00 98.50 84 VAL A O 1
ATOM 658 N N . ALA A 1 85 ? -12.146 -5.844 -6.705 1.00 98.50 85 ALA A N 1
ATOM 659 C CA . ALA A 1 85 ? -12.748 -7.105 -7.124 1.00 98.50 85 ALA A CA 1
ATOM 660 C C . ALA A 1 85 ? -12.139 -7.619 -8.442 1.00 98.50 85 ALA A C 1
ATOM 662 O O . ALA A 1 85 ? -12.025 -6.888 -9.432 1.00 98.50 85 ALA A O 1
ATOM 663 N N . GLY A 1 86 ? -11.731 -8.889 -8.456 1.00 98.06 86 GLY A N 1
ATOM 664 C CA . GLY A 1 86 ? -11.103 -9.541 -9.605 1.00 98.06 86 GLY A CA 1
ATOM 665 C C . GLY A 1 86 ? -9.621 -9.203 -9.810 1.00 98.06 86 GLY A C 1
ATOM 666 O O . GLY A 1 86 ? -9.042 -9.592 -10.828 1.00 98.06 86 GLY A O 1
ATOM 667 N N . TYR A 1 87 ? -8.986 -8.489 -8.876 1.00 98.69 87 TYR A N 1
ATOM 668 C CA . TYR A 1 87 ? -7.547 -8.214 -8.894 1.00 98.69 87 TYR A CA 1
ATOM 669 C C . TYR A 1 87 ? -6.802 -9.055 -7.845 1.00 98.69 87 TYR A C 1
ATOM 671 O O . TYR A 1 87 ? -7.377 -9.411 -6.819 1.00 98.69 87 TYR A O 1
ATOM 679 N N . PRO A 1 88 ? -5.499 -9.340 -8.028 1.00 98.62 88 PRO A N 1
ATOM 680 C CA . PRO A 1 88 ? -4.725 -10.109 -7.047 1.00 98.62 88 PRO A CA 1
ATOM 681 C C . PRO A 1 88 ? -4.725 -9.543 -5.616 1.00 98.62 88 PRO A C 1
ATOM 683 O O . PRO A 1 88 ? -4.647 -10.320 -4.662 1.00 98.62 88 PRO A O 1
ATOM 686 N N . ILE A 1 89 ? -4.858 -8.221 -5.445 1.00 98.75 89 ILE A N 1
ATOM 687 C CA . ILE A 1 89 ? -4.999 -7.584 -4.122 1.00 98.75 89 ILE A CA 1
ATOM 688 C C . ILE A 1 89 ? -6.297 -7.941 -3.389 1.00 98.75 89 ILE A C 1
ATOM 690 O O . ILE A 1 89 ? -6.364 -7.766 -2.180 1.00 98.75 89 ILE A O 1
ATOM 694 N N . GLU A 1 90 ? -7.309 -8.498 -4.057 1.00 98.69 90 GLU A N 1
ATOM 695 C CA . GLU A 1 90 ? -8.551 -8.928 -3.403 1.00 98.69 90 GLU A CA 1
ATOM 696 C C . GLU A 1 90 ? -8.283 -9.909 -2.248 1.00 98.69 90 GLU A C 1
ATOM 698 O O . GLU A 1 90 ? -8.889 -9.812 -1.183 1.00 98.69 90 GLU A O 1
ATOM 703 N N . LYS A 1 91 ? -7.272 -10.776 -2.398 1.00 98.19 91 LYS A N 1
ATOM 704 C CA . LYS A 1 91 ? -6.821 -11.720 -1.357 1.00 98.19 91 LYS A CA 1
ATOM 705 C C . LYS A 1 91 ? -6.293 -11.036 -0.090 1.00 98.19 91 LYS A C 1
ATOM 707 O O . LYS A 1 91 ? -6.167 -11.681 0.945 1.00 98.19 91 LYS A O 1
ATOM 712 N N . MET A 1 92 ? -5.947 -9.754 -0.178 1.00 98.62 92 MET A N 1
ATOM 713 C CA . MET A 1 92 ? -5.419 -8.945 0.920 1.00 98.62 92 MET A CA 1
ATOM 714 C C . MET A 1 92 ? -6.500 -8.121 1.624 1.00 98.62 92 MET A C 1
ATOM 716 O O . MET A 1 92 ? -6.252 -7.607 2.712 1.00 98.62 92 MET A O 1
ATOM 720 N N . VAL A 1 93 ? -7.699 -8.007 1.041 1.00 98.25 93 VAL A N 1
ATOM 721 C CA . VAL A 1 93 ? -8.793 -7.177 1.568 1.00 98.25 93 VAL A CA 1
ATOM 722 C C . VAL A 1 93 ? -9.125 -7.477 3.034 1.00 98.25 93 VAL A C 1
ATOM 724 O O . VAL A 1 93 ? -9.241 -6.515 3.790 1.00 98.25 93 VAL A O 1
ATOM 727 N N . PRO A 1 94 ? -9.209 -8.741 3.500 1.00 97.69 94 PRO A N 1
ATOM 728 C CA . PRO A 1 94 ? -9.495 -9.016 4.909 1.00 97.69 94 PRO A CA 1
ATOM 729 C C . PRO A 1 94 ? -8.501 -8.374 5.884 1.00 97.69 94 PRO A C 1
ATOM 731 O O . PRO A 1 94 ? -8.890 -8.043 6.999 1.00 97.69 94 PRO A O 1
ATOM 734 N N . TYR A 1 95 ? -7.248 -8.182 5.467 1.00 98.38 95 TYR A N 1
ATOM 735 C CA . TYR A 1 95 ? -6.194 -7.567 6.274 1.00 98.38 95 TYR A CA 1
ATOM 736 C C . TYR A 1 95 ? -6.146 -6.048 6.088 1.00 98.38 95 TYR A C 1
ATOM 738 O O . TYR A 1 95 ? -5.891 -5.325 7.046 1.00 98.38 95 TYR A O 1
ATOM 746 N N . ILE A 1 96 ? -6.433 -5.552 4.876 1.00 98.38 96 ILE A N 1
ATOM 747 C CA . ILE A 1 96 ? -6.511 -4.109 4.583 1.00 98.38 96 ILE A CA 1
ATOM 748 C C . ILE A 1 96 ? -7.631 -3.459 5.406 1.00 98.38 96 ILE A C 1
ATOM 750 O O . ILE A 1 96 ? -7.431 -2.394 5.974 1.00 98.38 96 ILE A O 1
ATOM 754 N N . LEU A 1 97 ? -8.788 -4.117 5.525 1.00 96.88 97 LEU A N 1
ATOM 755 C CA . LEU A 1 97 ? -9.951 -3.581 6.251 1.00 96.88 97 LEU A CA 1
ATOM 756 C C . LEU A 1 97 ? -9.797 -3.572 7.780 1.00 96.88 97 LEU A C 1
ATOM 758 O O . LEU A 1 97 ? -10.642 -3.018 8.480 1.00 96.88 97 LEU A O 1
ATOM 762 N N . GLN A 1 98 ? -8.741 -4.199 8.302 1.00 95.88 98 GLN A N 1
ATOM 763 C CA . GLN A 1 98 ? -8.399 -4.143 9.725 1.00 95.88 98 GLN A CA 1
ATOM 764 C C . GLN A 1 98 ? -7.539 -2.924 10.073 1.00 95.88 98 GLN A C 1
ATOM 766 O O . GLN A 1 98 ? -7.381 -2.626 11.254 1.00 95.88 98 GLN A O 1
ATOM 771 N N . GLN A 1 99 ? -6.983 -2.242 9.069 1.00 96.31 99 GLN A N 1
ATOM 772 C CA . GLN A 1 99 ? -6.125 -1.079 9.273 1.00 96.31 99 GLN A CA 1
ATOM 773 C C . GLN A 1 99 ? -6.954 0.179 9.550 1.00 96.31 99 GLN A C 1
ATOM 775 O O . GLN A 1 99 ? -8.175 0.197 9.349 1.00 96.31 99 GLN A O 1
ATOM 780 N N . ASP A 1 100 ? -6.282 1.246 9.985 1.00 95.88 100 ASP A N 1
ATOM 781 C CA . ASP A 1 100 ? -6.895 2.569 10.057 1.00 95.88 100 ASP A CA 1
ATOM 782 C C . ASP A 1 100 ? -7.531 2.942 8.698 1.00 95.88 100 ASP A C 1
ATOM 784 O O . ASP A 1 100 ? -6.923 2.675 7.654 1.00 95.88 100 ASP A O 1
ATOM 788 N N . PRO A 1 101 ? -8.738 3.543 8.668 1.00 96.75 101 PRO A N 1
ATOM 789 C CA . PRO A 1 101 ? -9.418 3.899 7.424 1.00 96.75 101 PRO A CA 1
ATOM 790 C C . PRO A 1 101 ? -8.547 4.685 6.431 1.00 96.75 101 PRO A C 1
ATOM 792 O O . PRO A 1 101 ? -8.580 4.409 5.227 1.00 96.75 101 PRO A O 1
ATOM 795 N N . LYS A 1 102 ? -7.717 5.617 6.916 1.00 97.12 102 LYS A N 1
ATOM 796 C CA . LYS A 1 102 ? -6.834 6.418 6.063 1.00 97.12 102 LYS A CA 1
ATOM 797 C C . LYS A 1 102 ? -5.687 5.575 5.503 1.00 97.12 102 LYS A C 1
ATOM 799 O O . LYS A 1 102 ? -5.385 5.645 4.309 1.00 97.12 102 LYS A O 1
ATOM 804 N N . THR A 1 103 ? -5.103 4.711 6.326 1.00 98.06 103 THR A N 1
ATOM 805 C CA . THR A 1 103 ? -4.079 3.749 5.894 1.00 98.06 103 THR A CA 1
ATOM 806 C C . THR A 1 103 ? -4.627 2.748 4.885 1.00 98.06 103 THR A C 1
ATOM 808 O O . THR A 1 103 ? -3.991 2.500 3.860 1.00 98.06 103 THR A O 1
ATOM 811 N N . ALA A 1 104 ? -5.838 2.228 5.096 1.00 98.25 104 ALA A N 1
ATOM 812 C CA . ALA A 1 104 ? -6.526 1.366 4.139 1.00 98.25 104 ALA A CA 1
ATOM 813 C C . ALA A 1 104 ? -6.720 2.064 2.781 1.00 98.25 104 ALA A C 1
ATOM 815 O O . ALA A 1 104 ? -6.465 1.463 1.731 1.00 98.25 104 ALA A O 1
ATOM 816 N N . ALA A 1 105 ? -7.092 3.348 2.788 1.00 98.50 105 ALA A N 1
ATOM 817 C CA . ALA A 1 105 ? -7.211 4.142 1.570 1.00 98.50 105 ALA A CA 1
ATOM 818 C C . ALA A 1 105 ? -5.867 4.279 0.829 1.00 98.50 105 ALA A C 1
ATOM 820 O O . ALA A 1 105 ? -5.801 4.032 -0.382 1.00 98.50 105 ALA A O 1
ATOM 821 N N . PHE A 1 106 ? -4.776 4.591 1.537 1.00 98.69 106 PHE A N 1
ATOM 822 C CA . PHE A 1 106 ? -3.439 4.653 0.935 1.00 98.69 106 PHE A CA 1
ATOM 823 C C . PHE A 1 106 ? -2.946 3.295 0.427 1.00 98.69 106 PHE A C 1
ATOM 825 O O . PHE A 1 106 ? -2.398 3.229 -0.675 1.00 98.69 106 PHE A O 1
ATOM 832 N N . LEU A 1 107 ? -3.187 2.206 1.164 1.00 98.75 107 LEU A N 1
ATOM 833 C CA . LEU A 1 107 ? -2.846 0.849 0.732 1.00 98.75 107 LEU A CA 1
ATOM 834 C C . LEU A 1 107 ? -3.456 0.544 -0.641 1.00 98.75 107 LEU A C 1
ATOM 836 O O . LEU A 1 107 ? -2.750 0.088 -1.544 1.00 98.75 107 LEU A O 1
ATOM 840 N N . VAL A 1 108 ? -4.742 0.834 -0.834 1.00 98.81 108 VAL A N 1
ATOM 841 C CA . VAL A 1 108 ? -5.439 0.574 -2.102 1.00 98.81 108 VAL A CA 1
ATOM 842 C C . VAL A 1 108 ? -4.964 1.516 -3.213 1.00 98.81 108 VAL A C 1
ATOM 844 O O . VAL A 1 108 ? -4.729 1.066 -4.343 1.00 98.81 108 VAL A O 1
ATOM 847 N N . ALA A 1 109 ? -4.790 2.806 -2.914 1.00 98.75 109 ALA A N 1
ATOM 848 C CA . ALA A 1 109 ? -4.392 3.815 -3.893 1.00 98.75 109 ALA A CA 1
ATOM 849 C C . ALA A 1 109 ? -2.952 3.613 -4.402 1.00 98.75 109 ALA A C 1
ATOM 851 O O . ALA A 1 109 ? -2.710 3.591 -5.614 1.00 98.75 109 ALA A O 1
ATOM 852 N N . ILE A 1 110 ? -1.998 3.374 -3.500 1.00 98.75 110 ILE A N 1
ATOM 853 C CA . ILE A 1 110 ? -0.597 3.109 -3.857 1.00 98.75 110 ILE A CA 1
ATOM 854 C C . ILE A 1 110 ? -0.491 1.792 -4.629 1.00 98.75 110 ILE A C 1
ATOM 856 O O . ILE A 1 110 ? 0.170 1.741 -5.669 1.00 98.75 110 ILE A O 1
ATOM 860 N N . ALA A 1 111 ? -1.196 0.735 -4.208 1.00 98.75 111 ALA A N 1
ATOM 861 C CA . ALA A 1 111 ? -1.170 -0.532 -4.935 1.00 98.75 111 ALA A CA 1
ATOM 862 C C . ALA A 1 111 ? -1.706 -0.405 -6.368 1.00 98.75 111 ALA A C 1
ATOM 864 O O . ALA A 1 111 ? -1.197 -1.043 -7.298 1.00 98.75 111 ALA A O 1
ATOM 865 N N . LYS A 1 112 ? -2.712 0.450 -6.592 1.00 98.62 112 LYS A N 1
ATOM 866 C CA . LYS A 1 112 ? -3.170 0.752 -7.951 1.00 98.62 112 LYS A CA 1
ATOM 867 C C . LYS A 1 112 ? -2.046 1.340 -8.787 1.00 98.62 112 LYS A C 1
ATOM 869 O O . LYS A 1 112 ? -1.828 0.910 -9.924 1.00 98.62 112 LYS A O 1
ATOM 874 N N . LYS A 1 113 ? -1.332 2.310 -8.225 1.00 98.25 113 LYS A N 1
ATOM 875 C CA . LYS A 1 113 ? -0.263 3.007 -8.923 1.00 98.25 113 LYS A CA 1
ATOM 876 C C . LYS A 1 113 ? 0.903 2.079 -9.263 1.00 98.25 113 LYS A C 1
ATOM 878 O O . LYS A 1 113 ? 1.341 2.037 -10.417 1.00 98.25 113 LYS A O 1
ATOM 883 N N . GLU A 1 114 ? 1.381 1.333 -8.280 1.00 98.12 114 GLU A N 1
ATOM 884 C CA . GLU A 1 114 ? 2.619 0.561 -8.383 1.00 98.12 114 GLU A CA 1
ATOM 885 C C . GLU A 1 114 ? 2.433 -0.701 -9.231 1.00 98.12 114 GLU A C 1
ATOM 887 O O . GLU A 1 114 ? 3.173 -0.945 -10.188 1.00 98.12 114 GLU A O 1
ATOM 892 N N . SER A 1 115 ? 1.362 -1.451 -8.979 1.00 98.25 115 SER A N 1
ATOM 893 C CA . SER A 1 115 ? 1.179 -2.794 -9.539 1.00 98.25 115 SER A CA 1
ATOM 894 C C . SER A 1 115 ? -0.114 -2.976 -10.330 1.00 98.25 115 SER A C 1
ATOM 896 O O . SER A 1 115 ? -0.388 -4.075 -10.811 1.00 98.25 115 SER A O 1
ATOM 898 N N . ALA A 1 116 ? -0.928 -1.927 -10.486 1.00 98.50 116 ALA A N 1
ATOM 899 C CA . ALA A 1 116 ? -2.308 -2.062 -10.952 1.00 98.50 116 ALA A CA 1
ATOM 900 C C . ALA A 1 116 ? -3.083 -3.107 -10.131 1.00 98.50 116 ALA A C 1
ATOM 902 O O . ALA A 1 116 ? -3.697 -4.011 -10.703 1.00 98.50 116 ALA A O 1
ATOM 903 N N . TRP A 1 117 ? -3.022 -2.967 -8.799 1.00 98.69 117 TRP A N 1
ATOM 904 C CA . TRP A 1 117 ? -3.630 -3.885 -7.826 1.00 98.69 117 TRP A CA 1
ATOM 905 C C . TRP A 1 117 ? -3.112 -5.326 -7.939 1.00 98.69 117 TRP A C 1
ATOM 907 O O . TRP A 1 117 ? -3.857 -6.292 -7.803 1.00 98.69 117 TRP A O 1
ATOM 917 N N . GLY A 1 118 ? -1.820 -5.470 -8.222 1.00 98.25 118 GLY A N 1
ATOM 918 C CA . GLY A 1 118 ? -1.149 -6.760 -8.332 1.00 98.25 118 GLY A CA 1
ATOM 919 C C . GLY A 1 118 ? -1.176 -7.390 -9.724 1.00 98.25 118 GLY A C 1
ATOM 920 O O . GLY A 1 118 ? -0.593 -8.450 -9.903 1.00 98.25 118 GLY A O 1
ATOM 921 N N . LYS A 1 119 ? -1.756 -6.761 -10.758 1.00 98.12 119 LYS A N 1
ATOM 922 C CA . LYS A 1 119 ? -1.611 -7.258 -12.149 1.00 98.12 119 LYS A CA 1
ATOM 923 C C . LYS A 1 119 ? -0.152 -7.286 -12.620 1.00 98.12 119 LYS A C 1
ATOM 925 O O . LYS A 1 119 ? 0.211 -8.109 -13.452 1.00 98.12 119 LYS A O 1
ATOM 930 N N . ARG A 1 120 ? 0.671 -6.374 -12.101 1.00 96.69 120 ARG A N 1
ATOM 931 C CA . ARG A 1 120 ? 2.121 -6.297 -12.307 1.00 96.69 120 ARG A CA 1
ATOM 932 C C . ARG A 1 120 ? 2.798 -6.466 -10.951 1.00 96.69 120 ARG A C 1
ATOM 934 O O . ARG A 1 120 ? 2.922 -5.491 -10.219 1.00 96.69 120 ARG A O 1
ATOM 941 N N . HIS A 1 121 ? 3.202 -7.681 -10.610 1.00 96.56 121 HIS A N 1
ATOM 942 C CA . HIS A 1 121 ? 3.809 -8.000 -9.318 1.00 96.56 121 HIS A CA 1
ATOM 943 C C . HIS A 1 121 ? 5.185 -8.648 -9.507 1.00 96.56 121 HIS A C 1
ATOM 945 O O . HIS A 1 121 ? 5.442 -9.259 -10.549 1.00 96.56 121 HIS A O 1
ATOM 951 N N . PRO A 1 122 ? 6.097 -8.498 -8.533 1.00 96.69 122 PRO A N 1
ATOM 952 C CA . PRO A 1 122 ? 7.344 -9.229 -8.555 1.00 96.69 122 PRO A CA 1
ATOM 953 C C . PRO A 1 122 ? 7.089 -10.714 -8.306 1.00 96.69 122 PRO A C 1
ATOM 955 O O . PRO A 1 122 ? 6.190 -11.081 -7.551 1.00 96.69 122 PRO A O 1
ATOM 958 N N . VAL A 1 123 ? 7.916 -11.555 -8.918 1.00 96.88 123 VAL A N 1
ATOM 959 C CA . VAL A 1 123 ? 7.860 -13.006 -8.728 1.00 96.88 123 VAL A CA 1
ATOM 960 C C . VAL A 1 123 ? 9.175 -13.542 -8.184 1.00 96.88 123 VAL A C 1
ATOM 962 O O . VAL A 1 123 ? 10.244 -12.994 -8.469 1.00 96.88 123 VAL A O 1
ATOM 965 N N . LEU A 1 124 ? 9.103 -14.639 -7.436 1.00 96.50 124 LEU A N 1
ATOM 966 C CA . LEU A 1 124 ? 10.250 -15.427 -6.994 1.00 96.50 124 LEU A CA 1
ATOM 967 C C . LEU A 1 124 ? 9.981 -16.890 -7.339 1.00 96.50 124 LEU A C 1
ATOM 969 O O . LEU A 1 124 ? 8.982 -17.454 -6.908 1.00 96.50 124 LEU A O 1
ATOM 973 N N . ALA A 1 125 ? 10.843 -17.487 -8.167 1.00 94.81 125 ALA A N 1
ATOM 974 C CA . ALA A 1 125 ? 10.639 -18.840 -8.699 1.00 94.81 125 ALA A CA 1
ATOM 975 C C . ALA A 1 125 ? 9.249 -19.043 -9.354 1.00 94.81 125 ALA A C 1
ATOM 977 O O . ALA A 1 125 ? 8.629 -20.093 -9.217 1.00 94.81 125 ALA A O 1
ATOM 978 N N . GLY A 1 126 ? 8.744 -18.015 -10.047 1.00 94.88 126 GLY A N 1
ATOM 979 C CA . GLY A 1 126 ? 7.430 -18.033 -10.705 1.00 94.88 126 GLY A CA 1
ATOM 980 C C . GLY A 1 126 ? 6.232 -17.847 -9.767 1.00 94.88 126 GLY A C 1
ATOM 981 O O . GLY A 1 126 ? 5.102 -17.823 -10.244 1.00 94.88 126 GLY A O 1
ATOM 982 N N . GLN A 1 127 ? 6.460 -17.694 -8.462 1.00 95.75 127 GLN A N 1
ATOM 983 C CA . GLN A 1 127 ? 5.412 -17.454 -7.472 1.00 95.75 127 GLN A CA 1
ATOM 984 C C . GLN A 1 127 ? 5.253 -15.962 -7.189 1.00 95.75 127 GLN A C 1
ATOM 986 O O . GLN A 1 127 ? 6.231 -15.214 -7.214 1.00 95.75 127 GLN A O 1
ATOM 991 N N . ASP A 1 128 ? 4.021 -15.553 -6.895 1.00 97.19 128 ASP A N 1
ATOM 992 C CA . ASP A 1 128 ? 3.687 -14.196 -6.472 1.00 97.19 128 ASP A CA 1
ATOM 993 C C . ASP A 1 128 ? 4.353 -13.869 -5.127 1.00 97.19 128 ASP A C 1
ATOM 995 O O . ASP A 1 128 ? 4.289 -14.649 -4.178 1.00 97.19 128 ASP A O 1
ATOM 999 N N . CYS A 1 129 ? 5.000 -12.709 -5.062 1.00 96.88 129 CYS A N 1
ATOM 1000 C CA . CYS A 1 129 ? 5.667 -12.195 -3.871 1.00 96.88 129 CYS A CA 1
ATOM 1001 C C . CYS A 1 129 ? 4.769 -11.338 -2.971 1.00 96.88 129 CYS A C 1
ATOM 1003 O O . CYS A 1 129 ? 5.270 -10.752 -2.007 1.00 96.88 129 CYS A O 1
ATOM 1005 N N . TYR A 1 130 ? 3.488 -11.181 -3.320 1.00 98.12 130 TYR A N 1
ATOM 1006 C CA . TYR A 1 130 ? 2.500 -10.396 -2.578 1.00 98.12 130 TYR A CA 1
ATOM 1007 C C . TYR A 1 130 ? 2.906 -8.928 -2.366 1.00 98.12 130 TYR A C 1
ATOM 1009 O O . TYR A 1 130 ? 2.403 -8.245 -1.479 1.00 98.12 130 TYR A O 1
ATOM 1017 N N . ASN A 1 131 ? 3.824 -8.410 -3.185 1.00 98.25 131 ASN A N 1
ATOM 1018 C CA . ASN A 1 131 ? 4.312 -7.041 -3.084 1.00 98.25 131 ASN A CA 1
ATOM 1019 C C . ASN A 1 131 ? 3.690 -6.187 -4.184 1.00 98.25 131 ASN A C 1
ATOM 1021 O O . ASN A 1 131 ? 4.170 -6.131 -5.317 1.00 98.25 131 ASN A O 1
ATOM 1025 N N . TYR A 1 132 ? 2.602 -5.515 -3.829 1.00 98.69 132 TYR A N 1
ATOM 1026 C CA . TYR A 1 132 ? 1.825 -4.699 -4.757 1.00 98.69 132 TYR A CA 1
ATOM 1027 C C . TYR A 1 132 ? 2.127 -3.203 -4.654 1.00 98.69 132 TYR A C 1
ATOM 1029 O O . TYR A 1 132 ? 1.571 -2.430 -5.433 1.00 98.69 132 TYR A O 1
ATOM 1037 N N . TRP A 1 133 ? 3.031 -2.810 -3.754 1.00 98.50 133 TRP A N 1
ATOM 1038 C CA . TRP A 1 133 ? 3.352 -1.418 -3.417 1.00 98.50 133 TRP A CA 1
ATOM 1039 C C . TRP A 1 133 ? 4.762 -0.992 -3.843 1.00 98.50 133 TRP A C 1
ATOM 1041 O O . TRP A 1 133 ? 5.220 0.084 -3.468 1.00 98.50 133 TRP A O 1
ATOM 1051 N N . GLY A 1 134 ? 5.482 -1.835 -4.590 1.00 96.00 134 GLY A N 1
ATOM 1052 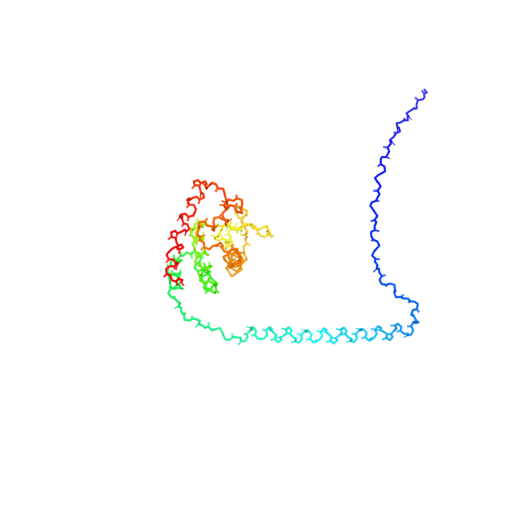C CA . GLY A 1 134 ? 6.848 -1.529 -5.028 1.00 96.00 134 GLY A CA 1
ATOM 1053 C C . GLY A 1 134 ? 7.854 -1.473 -3.872 1.00 96.00 134 GLY A C 1
ATOM 1054 O O . GLY A 1 134 ? 8.910 -0.856 -3.998 1.00 96.00 134 GLY A O 1
ATOM 1055 N N . PHE A 1 135 ? 7.541 -2.113 -2.743 1.00 96.06 135 PHE A N 1
ATOM 1056 C CA . PHE A 1 135 ? 8.323 -1.995 -1.519 1.00 96.06 135 PHE A C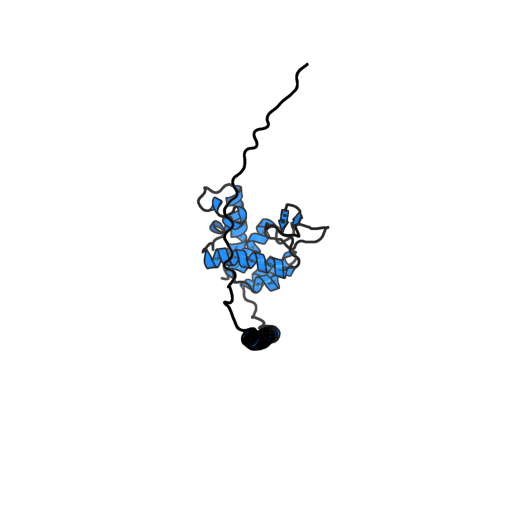A 1
ATOM 1057 C C . PHE A 1 135 ? 9.686 -2.677 -1.644 1.00 96.06 135 PHE A C 1
ATOM 1059 O O . PHE A 1 135 ? 9.805 -3.782 -2.193 1.00 96.06 135 PHE A O 1
ATOM 1066 N N . ARG A 1 136 ? 10.721 -2.015 -1.122 1.00 93.81 136 ARG A N 1
ATOM 1067 C CA . ARG A 1 136 ? 12.104 -2.495 -1.153 1.00 93.81 136 ARG A CA 1
ATOM 1068 C C . ARG A 1 136 ? 12.741 -2.369 0.220 1.00 93.81 136 ARG A C 1
ATOM 1070 O O . ARG A 1 136 ? 13.241 -1.316 0.598 1.00 93.81 136 ARG A O 1
ATOM 1077 N N . LEU A 1 137 ? 12.792 -3.491 0.913 1.00 88.94 137 LEU A N 1
ATOM 1078 C CA . LEU A 1 137 ? 13.584 -3.708 2.109 1.00 88.94 137 LEU A CA 1
ATOM 1079 C C . LEU A 1 137 ? 14.438 -4.958 1.897 1.00 88.94 137 LEU A C 1
ATOM 1081 O O . LEU A 1 137 ? 13.937 -5.977 1.415 1.00 88.94 137 LEU A O 1
ATOM 1085 N N . LYS A 1 138 ? 15.734 -4.876 2.223 1.00 87.00 138 LYS A N 1
ATOM 1086 C CA . LYS A 1 138 ? 16.639 -6.026 2.116 1.00 87.00 138 LYS A CA 1
ATOM 1087 C C . LYS A 1 138 ? 16.118 -7.154 3.006 1.00 87.00 138 LYS A C 1
ATOM 1089 O O . LYS A 1 138 ? 16.094 -7.008 4.222 1.00 87.00 138 LYS A O 1
ATOM 1094 N N . ALA A 1 139 ? 15.739 -8.258 2.378 1.00 84.88 139 ALA A N 1
ATOM 1095 C CA . ALA A 1 139 ? 15.269 -9.475 3.019 1.00 84.88 139 ALA A CA 1
ATOM 1096 C C . ALA A 1 139 ? 15.985 -10.684 2.399 1.00 84.88 139 ALA A C 1
ATOM 1098 O O . ALA A 1 139 ? 16.623 -10.565 1.351 1.00 84.88 139 ALA A O 1
ATOM 1099 N N . GLU A 1 140 ? 15.873 -11.850 3.033 1.00 87.81 140 GLU A N 1
ATOM 1100 C CA . GLU A 1 140 ? 16.419 -13.098 2.481 1.00 87.81 140 GLU A CA 1
ATOM 1101 C C . GLU A 1 140 ? 15.735 -13.475 1.160 1.00 87.81 140 GLU A C 1
ATOM 1103 O O . GLU A 1 140 ? 16.379 -13.956 0.227 1.00 87.81 140 GLU A O 1
ATOM 1108 N N . ARG A 1 141 ? 14.429 -13.201 1.060 1.00 92.50 141 ARG A N 1
ATOM 1109 C CA . ARG A 1 141 ? 13.617 -13.443 -0.132 1.00 92.50 141 ARG A CA 1
ATOM 1110 C C . ARG A 1 141 ? 13.420 -12.145 -0.910 1.00 92.50 141 ARG A C 1
ATOM 1112 O O . ARG A 1 141 ? 12.750 -11.217 -0.457 1.00 92.50 141 ARG A O 1
ATOM 1119 N N . MET A 1 142 ? 13.973 -12.109 -2.117 1.00 95.69 142 MET A N 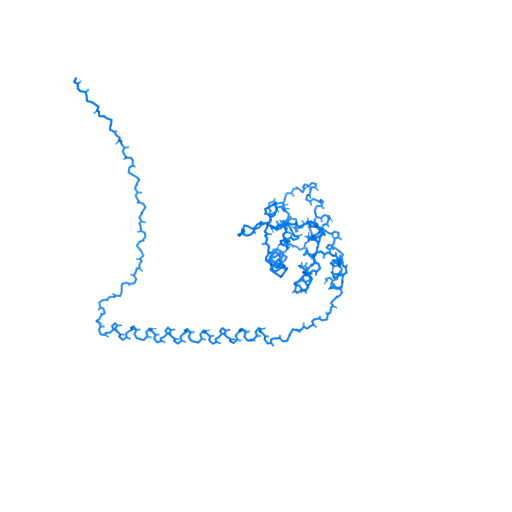1
ATOM 1120 C CA . MET A 1 142 ? 13.871 -10.972 -3.030 1.00 95.69 142 MET A CA 1
ATOM 1121 C C . MET A 1 142 ? 13.248 -11.427 -4.347 1.00 95.69 142 MET A C 1
ATOM 1123 O O . MET A 1 142 ? 13.759 -12.335 -4.998 1.00 95.69 142 MET A O 1
ATOM 1127 N N . GLY A 1 143 ? 12.146 -10.795 -4.737 1.00 93.81 143 GLY A N 1
ATOM 1128 C CA . GLY A 1 143 ? 11.500 -11.023 -6.024 1.00 93.81 143 GLY A CA 1
ATOM 1129 C C . GLY A 1 143 ? 12.182 -10.260 -7.161 1.00 93.81 143 GLY A C 1
ATOM 1130 O O . GLY A 1 143 ? 13.135 -9.494 -6.972 1.00 93.81 143 GLY A O 1
ATOM 1131 N N . SER A 1 144 ? 11.659 -10.435 -8.372 1.00 93.81 144 SER A N 1
ATOM 1132 C CA . SER A 1 144 ? 12.141 -9.739 -9.569 1.00 93.81 144 SER A CA 1
ATOM 1133 C C . SER A 1 144 ? 12.214 -8.215 -9.383 1.00 93.81 144 SER A C 1
ATOM 1135 O O . SER A 1 144 ? 11.317 -7.594 -8.806 1.00 93.81 144 SER A O 1
ATOM 1137 N N . GLY A 1 145 ? 13.271 -7.588 -9.908 1.00 91.00 145 GLY A N 1
ATOM 1138 C CA . GLY A 1 145 ? 13.475 -6.137 -9.809 1.00 91.00 145 GLY A CA 1
ATOM 1139 C C . GLY A 1 145 ? 13.898 -5.644 -8.419 1.00 91.00 145 GLY A C 1
ATOM 1140 O O . GLY A 1 145 ? 13.794 -4.450 -8.149 1.00 91.00 145 GLY A O 1
ATOM 1141 N N . GLY A 1 146 ? 14.353 -6.544 -7.537 1.00 94.00 146 GLY A N 1
ATOM 1142 C CA . GLY A 1 146 ? 14.857 -6.188 -6.208 1.00 94.00 146 GLY A CA 1
ATOM 1143 C C . GLY A 1 146 ? 13.762 -5.779 -5.223 1.00 94.00 146 GLY A C 1
ATOM 1144 O O . GLY A 1 146 ? 14.032 -5.032 -4.286 1.00 94.00 146 GLY A O 1
ATOM 1145 N N . HIS A 1 147 ? 12.531 -6.238 -5.444 1.00 95.75 147 HIS A N 1
ATOM 1146 C CA . HIS A 1 147 ? 11.418 -6.018 -4.526 1.00 95.75 147 HIS A CA 1
ATOM 1147 C C . HIS A 1 147 ? 11.422 -7.070 -3.422 1.00 95.75 147 HIS A C 1
ATOM 1149 O O . HIS A 1 147 ? 11.769 -8.227 -3.662 1.00 95.75 147 HIS A O 1
ATOM 1155 N N . THR A 1 148 ? 11.018 -6.676 -2.217 1.00 96.25 148 THR A N 1
ATOM 1156 C CA . THR A 1 148 ? 10.828 -7.620 -1.109 1.00 96.25 148 THR A CA 1
ATOM 1157 C C . THR A 1 148 ? 9.790 -8.665 -1.499 1.00 96.25 148 THR A C 1
ATOM 1159 O O . THR A 1 148 ? 8.771 -8.313 -2.100 1.00 96.25 148 THR A O 1
ATOM 1162 N N . CYS A 1 149 ? 10.054 -9.933 -1.184 1.00 97.12 149 CYS A N 1
ATOM 1163 C CA . CYS A 1 149 ? 9.117 -11.023 -1.418 1.00 97.12 149 CYS A CA 1
ATOM 1164 C C . CYS A 1 149 ? 8.524 -11.492 -0.092 1.00 97.12 149 CYS A C 1
ATOM 1166 O O . CYS A 1 149 ? 9.245 -12.063 0.725 1.00 97.12 149 CYS A O 1
ATOM 1168 N N . PHE A 1 150 ? 7.238 -11.222 0.118 1.00 96.94 150 PHE A N 1
ATOM 1169 C CA . PHE A 1 150 ? 6.528 -11.616 1.329 1.00 96.94 150 PHE A CA 1
ATOM 1170 C C . PHE A 1 150 ? 6.057 -13.069 1.229 1.00 96.94 150 PHE A C 1
ATOM 1172 O O . PHE A 1 150 ? 5.816 -13.590 0.139 1.00 96.94 150 PHE A O 1
ATOM 1179 N N . ASP A 1 151 ? 5.919 -13.715 2.378 1.00 94.88 151 ASP A N 1
ATOM 1180 C CA . ASP A 1 151 ? 5.500 -15.109 2.495 1.00 94.88 151 ASP A CA 1
ATOM 1181 C C . ASP A 1 151 ? 3.977 -15.258 2.394 1.00 94.88 151 ASP A C 1
ATOM 1183 O O . ASP A 1 151 ? 3.482 -16.298 1.956 1.00 94.88 151 ASP A O 1
ATOM 1187 N N . SER A 1 152 ? 3.217 -14.221 2.768 1.00 97.06 152 SER A N 1
ATOM 1188 C CA . SER A 1 152 ? 1.754 -14.244 2.736 1.00 97.06 152 SER A CA 1
ATOM 1189 C C . SER A 1 152 ? 1.125 -12.869 2.459 1.00 97.06 152 SER A C 1
ATOM 1191 O O . SER A 1 152 ? 1.756 -11.834 2.700 1.00 97.06 152 SER A O 1
ATOM 1193 N N . PRO A 1 153 ? -0.146 -12.836 2.003 1.00 98.25 153 PRO A N 1
ATOM 1194 C CA . PRO A 1 153 ? -0.935 -11.606 1.906 1.00 98.25 153 PRO A CA 1
ATOM 1195 C C . PRO A 1 153 ? -1.020 -10.829 3.228 1.00 98.25 153 PRO A C 1
ATOM 1197 O O . PRO A 1 153 ? -0.938 -9.605 3.223 1.00 98.25 153 PRO A O 1
ATOM 1200 N N . GLU A 1 154 ? -1.151 -11.537 4.352 1.00 98.06 154 GLU A N 1
ATOM 1201 C CA . GLU A 1 154 ? -1.217 -10.953 5.696 1.00 98.06 154 GLU A CA 1
ATOM 1202 C C . GLU A 1 154 ? 0.083 -10.249 6.077 1.00 98.06 154 GLU A C 1
ATOM 1204 O O . GLU A 1 154 ? 0.061 -9.088 6.480 1.00 98.06 154 GLU A O 1
ATOM 1209 N N . GLN A 1 155 ? 1.222 -10.927 5.896 1.00 97.19 155 GLN A N 1
ATOM 1210 C CA . GLN A 1 155 ? 2.535 -10.360 6.197 1.00 97.19 155 GLN A CA 1
ATOM 1211 C C . GLN A 1 155 ? 2.805 -9.133 5.322 1.00 97.19 155 GLN A C 1
ATOM 1213 O O . GLN A 1 155 ? 3.293 -8.120 5.818 1.00 97.19 155 GLN A O 1
ATOM 1218 N N . ALA A 1 156 ? 2.458 -9.210 4.033 1.00 98.06 156 ALA A N 1
ATOM 1219 C CA . ALA A 1 156 ? 2.598 -8.089 3.116 1.00 98.06 156 ALA A CA 1
ATOM 1220 C C . ALA A 1 156 ? 1.793 -6.874 3.592 1.00 98.06 156 ALA A C 1
ATOM 1222 O O . ALA A 1 156 ? 2.353 -5.790 3.733 1.00 98.06 156 ALA A O 1
ATOM 1223 N N . VAL A 1 157 ? 0.501 -7.049 3.894 1.00 98.62 157 VAL A N 1
ATOM 1224 C CA . VAL A 1 157 ? -0.329 -5.942 4.387 1.00 98.62 157 VAL A CA 1
ATOM 1225 C C . VAL A 1 157 ? 0.190 -5.421 5.718 1.00 98.62 157 VAL A C 1
ATOM 1227 O O . VAL A 1 157 ? 0.325 -4.216 5.845 1.00 98.62 157 VAL A O 1
ATOM 1230 N N . SER A 1 158 ? 0.539 -6.286 6.671 1.00 97.81 158 SER A N 1
ATOM 1231 C CA . SER A 1 158 ? 1.027 -5.870 7.991 1.00 97.81 158 SER A CA 1
ATOM 1232 C C . SER A 1 158 ? 2.277 -4.989 7.900 1.00 97.81 158 SER A C 1
ATOM 1234 O O . SER A 1 158 ? 2.308 -3.917 8.498 1.00 97.81 158 SER A O 1
ATOM 1236 N N . VAL A 1 159 ? 3.277 -5.386 7.106 1.00 97.50 159 VAL A N 1
ATOM 1237 C CA . VAL A 1 159 ? 4.530 -4.622 6.965 1.00 97.50 159 VAL A CA 1
ATOM 1238 C C . VAL A 1 159 ? 4.298 -3.284 6.264 1.00 97.50 159 VAL A C 1
ATOM 1240 O O . VAL A 1 159 ? 4.851 -2.260 6.663 1.00 97.50 159 VAL A O 1
ATOM 1243 N N . ILE A 1 160 ? 3.496 -3.280 5.198 1.00 98.31 160 ILE A N 1
ATOM 1244 C CA . ILE A 1 160 ? 3.237 -2.064 4.422 1.00 98.31 160 ILE A CA 1
ATOM 1245 C C . ILE A 1 160 ? 2.333 -1.106 5.197 1.00 98.31 160 ILE A C 1
ATOM 1247 O O . ILE A 1 160 ? 2.611 0.091 5.220 1.00 98.31 160 ILE A O 1
ATOM 1251 N N . ALA A 1 161 ? 1.287 -1.625 5.843 1.00 98.19 161 ALA A N 1
ATOM 1252 C CA . ALA A 1 161 ? 0.382 -0.853 6.682 1.00 98.19 161 ALA A CA 1
ATOM 1253 C C . ALA A 1 161 ? 1.148 -0.191 7.818 1.00 98.19 161 ALA A C 1
ATOM 1255 O O . ALA A 1 161 ? 1.054 1.019 7.938 1.00 98.19 161 ALA A O 1
ATOM 1256 N N . GLN A 1 162 ? 2.005 -0.931 8.534 1.00 97.75 162 GLN A N 1
ATOM 1257 C CA . GLN A 1 162 ? 2.840 -0.358 9.589 1.00 97.75 162 GLN A CA 1
ATOM 1258 C C . GLN A 1 162 ? 3.646 0.845 9.083 1.00 97.75 162 GLN A C 1
ATOM 1260 O O . GLN A 1 162 ? 3.672 1.892 9.722 1.00 97.75 162 GLN A O 1
ATOM 1265 N N . ARG A 1 163 ? 4.276 0.729 7.907 1.00 97.25 163 ARG A N 1
ATOM 1266 C CA . ARG A 1 163 ? 5.055 1.842 7.359 1.00 97.25 163 ARG A CA 1
ATOM 1267 C C . ARG A 1 163 ? 4.183 3.037 6.960 1.00 97.25 163 ARG A C 1
ATOM 1269 O O . ARG A 1 163 ? 4.615 4.177 7.101 1.00 97.25 163 ARG A O 1
ATOM 1276 N N . ILE A 1 164 ? 2.995 2.792 6.412 1.00 98.06 164 ILE A N 1
ATOM 1277 C CA . ILE A 1 164 ? 2.049 3.861 6.066 1.00 98.06 164 ILE A CA 1
ATOM 1278 C C . ILE A 1 164 ? 1.477 4.499 7.338 1.00 98.06 164 ILE A C 1
ATOM 1280 O O . ILE A 1 164 ? 1.371 5.718 7.385 1.00 98.06 164 ILE A O 1
ATOM 1284 N N . ASP A 1 165 ? 1.178 3.717 8.373 1.00 97.12 165 ASP A N 1
ATOM 1285 C CA . ASP A 1 165 ? 0.707 4.198 9.672 1.00 97.12 165 ASP A CA 1
ATOM 1286 C C . ASP A 1 165 ? 1.742 5.107 10.334 1.00 97.12 165 ASP A C 1
ATOM 1288 O O . ASP A 1 165 ? 1.379 6.179 10.802 1.00 97.12 165 ASP A O 1
ATOM 1292 N N . GLU A 1 166 ? 3.028 4.745 10.321 1.00 96.75 166 GLU A N 1
ATOM 1293 C CA . GLU A 1 166 ? 4.108 5.625 10.796 1.00 96.75 166 GLU A CA 1
ATOM 1294 C C . GLU A 1 166 ? 4.067 6.983 10.071 1.00 96.75 166 GLU A C 1
ATOM 1296 O O . GLU A 1 166 ? 4.030 8.043 10.699 1.00 96.75 166 GLU A O 1
ATOM 1301 N N . LEU A 1 167 ? 3.985 6.960 8.736 1.00 96.50 167 LEU A N 1
ATOM 1302 C CA . LEU A 1 167 ? 3.920 8.173 7.918 1.00 96.50 167 LEU A CA 1
ATOM 1303 C C . LEU A 1 167 ? 2.670 9.013 8.236 1.00 96.50 167 LEU A C 1
ATOM 1305 O O . LEU A 1 167 ? 2.765 10.220 8.454 1.00 96.50 167 LEU A O 1
ATOM 1309 N N . VAL A 1 168 ? 1.497 8.389 8.290 1.00 95.50 168 VAL A N 1
ATOM 1310 C CA . VAL A 1 168 ? 0.212 9.075 8.479 1.00 95.50 168 VAL A CA 1
ATOM 1311 C C . VAL A 1 168 ? 0.034 9.547 9.924 1.00 95.50 168 VAL A C 1
ATOM 1313 O O . VAL A 1 168 ? -0.277 10.714 10.177 1.00 95.50 168 VAL A O 1
ATOM 1316 N N . ALA A 1 169 ? 0.199 8.649 10.892 1.00 93.00 169 ALA A N 1
ATOM 1317 C CA . ALA A 1 169 ? -0.143 8.889 12.287 1.00 93.00 169 ALA A CA 1
ATOM 1318 C C . ALA A 1 169 ? 0.952 9.657 13.031 1.00 93.00 169 ALA A C 1
ATOM 1320 O O . ALA A 1 169 ? 0.628 10.582 13.786 1.00 93.00 169 ALA A O 1
ATOM 1321 N N . GLU A 1 170 ? 2.221 9.309 12.819 1.00 92.56 170 GLU A N 1
ATOM 1322 C CA . GLU A 1 170 ? 3.343 9.907 13.550 1.00 92.56 170 GLU A CA 1
ATOM 1323 C C . GLU A 1 170 ? 3.889 11.132 12.818 1.00 92.56 170 GLU A C 1
ATOM 1325 O O . GLU A 1 170 ? 4.049 12.195 13.420 1.00 92.56 170 GLU A O 1
ATOM 1330 N N . GLU A 1 171 ? 4.104 11.013 11.508 1.00 94.25 171 GLU A N 1
ATOM 1331 C CA . GLU A 1 171 ? 4.766 12.049 10.705 1.00 94.25 171 GLU A CA 1
ATOM 1332 C C . GLU A 1 171 ? 3.793 13.029 10.031 1.00 94.25 171 GLU A C 1
ATOM 1334 O O . GLU A 1 171 ? 4.230 14.016 9.439 1.00 94.25 171 GLU A O 1
ATOM 1339 N N . LYS A 1 172 ? 2.478 12.795 10.152 1.00 94.19 172 LYS A N 1
ATOM 1340 C CA . LYS A 1 172 ? 1.409 13.633 9.573 1.00 94.19 172 LYS A CA 1
ATOM 1341 C C . LYS A 1 172 ? 1.503 13.782 8.051 1.00 94.19 172 LYS A C 1
ATOM 1343 O O . LYS A 1 172 ? 1.102 14.795 7.494 1.00 94.19 172 LYS A O 1
ATOM 1348 N N . VAL A 1 173 ? 2.017 12.753 7.385 1.00 94.69 173 VAL A N 1
ATOM 1349 C CA . VAL A 1 173 ? 2.050 12.611 5.928 1.00 94.69 173 VAL A CA 1
ATOM 1350 C C . VAL A 1 173 ? 0.723 11.990 5.508 1.00 94.69 173 VAL A C 1
ATOM 1352 O O . VAL A 1 173 ? 0.613 10.772 5.373 1.00 94.69 173 VAL A O 1
ATOM 1355 N N . ASP A 1 174 ? -0.313 12.812 5.368 1.00 94.38 174 ASP A N 1
ATOM 1356 C CA . ASP A 1 174 ? -1.687 12.321 5.255 1.00 94.38 174 ASP A CA 1
ATOM 1357 C C . ASP A 1 174 ? -2.422 12.771 3.983 1.00 94.38 174 ASP A C 1
ATOM 1359 O O . ASP A 1 174 ? -3.592 12.437 3.794 1.00 94.38 174 ASP A O 1
ATOM 1363 N N . THR A 1 175 ? -1.701 13.408 3.054 1.00 96.69 175 THR A N 1
ATOM 1364 C CA . THR A 1 175 ? -2.160 13.689 1.686 1.00 96.69 175 THR A CA 1
ATOM 1365 C C . THR A 1 175 ? -1.344 12.931 0.626 1.00 96.69 175 THR A C 1
ATOM 1367 O O . THR A 1 175 ? -0.149 12.684 0.813 1.00 96.69 175 THR A O 1
ATOM 1370 N N . PRO A 1 176 ? -1.909 12.613 -0.558 1.00 96.88 176 PRO A N 1
ATOM 1371 C CA . PRO A 1 176 ? -1.159 12.006 -1.668 1.00 96.88 176 PRO A CA 1
ATOM 1372 C C . PRO A 1 176 ? 0.078 12.802 -2.108 1.00 96.88 176 PRO A C 1
ATOM 1374 O O . PRO A 1 176 ? 1.072 12.220 -2.548 1.00 96.88 176 PRO A O 1
ATOM 1377 N N . LYS A 1 177 ? 0.033 14.135 -1.977 1.00 95.88 177 LYS A N 1
ATOM 1378 C CA . LYS A 1 177 ? 1.156 15.027 -2.292 1.00 95.88 177 LYS A CA 1
ATOM 1379 C C . LYS A 1 177 ? 2.333 14.813 -1.343 1.00 95.88 177 LYS A C 1
ATOM 1381 O O . LYS A 1 177 ? 3.475 14.801 -1.799 1.00 95.88 177 LYS A O 1
ATOM 1386 N N . GLU A 1 178 ? 2.065 14.650 -0.053 1.00 95.50 178 GLU A N 1
ATOM 1387 C CA . GLU A 1 178 ? 3.090 14.390 0.963 1.00 95.50 178 GLU A CA 1
ATOM 1388 C C . GLU A 1 178 ? 3.539 12.928 0.922 1.00 95.50 178 GLU A C 1
ATOM 1390 O O . GLU A 1 178 ? 4.732 12.643 1.020 1.00 95.50 178 GLU A O 1
ATOM 1395 N N . MET A 1 179 ? 2.611 12.004 0.652 1.00 96.75 179 MET A N 1
ATOM 1396 C CA . MET A 1 179 ? 2.862 10.562 0.541 1.00 96.75 179 MET A CA 1
ATOM 1397 C C . MET A 1 179 ? 3.810 10.190 -0.613 1.00 96.75 179 MET A C 1
ATOM 1399 O O . MET A 1 179 ? 4.249 9.046 -0.726 1.00 96.75 179 MET A O 1
ATOM 1403 N N . VAL A 1 180 ? 4.214 11.153 -1.448 1.00 95.94 180 VAL A N 1
ATOM 1404 C CA . VAL A 1 180 ? 5.263 10.975 -2.464 1.00 95.94 180 VAL A CA 1
ATOM 1405 C C . VAL A 1 180 ? 6.593 10.475 -1.878 1.00 95.94 180 VAL A C 1
ATOM 1407 O O . VAL A 1 180 ? 7.374 9.854 -2.598 1.00 95.94 180 VAL A O 1
ATOM 1410 N N . ILE A 1 181 ? 6.823 10.635 -0.568 1.00 95.38 181 ILE A N 1
ATOM 1411 C CA . ILE A 1 181 ? 7.926 9.987 0.170 1.00 95.38 181 ILE A CA 1
ATOM 1412 C C . ILE A 1 181 ? 7.971 8.480 -0.094 1.00 95.38 181 ILE A C 1
ATOM 1414 O O . ILE A 1 181 ? 9.055 7.912 -0.196 1.00 95.38 181 ILE A O 1
ATOM 1418 N N . TRP A 1 182 ? 6.819 7.823 -0.257 1.00 95.62 182 TRP A N 1
ATOM 1419 C CA . TRP A 1 182 ? 6.761 6.403 -0.603 1.00 95.62 182 TRP A CA 1
ATOM 1420 C C . TRP A 1 182 ? 7.547 6.090 -1.884 1.00 95.62 182 TRP A C 1
ATOM 1422 O O . TRP A 1 182 ? 8.236 5.076 -1.981 1.00 95.62 182 TRP A O 1
ATOM 1432 N N . LYS A 1 183 ? 7.477 6.990 -2.870 1.00 93.06 183 LYS A N 1
ATOM 1433 C CA . LYS A 1 183 ? 8.128 6.846 -4.173 1.00 93.06 183 LYS A CA 1
ATOM 1434 C C . LYS A 1 183 ? 9.624 7.163 -4.134 1.00 93.06 183 LYS A C 1
ATOM 1436 O O . LYS A 1 183 ? 10.401 6.472 -4.793 1.00 93.06 183 LYS A O 1
ATOM 1441 N N . CYS A 1 184 ? 10.009 8.258 -3.482 1.00 91.00 184 CYS A N 1
ATOM 1442 C CA . CYS A 1 184 ? 11.343 8.861 -3.629 1.00 91.00 184 CYS A CA 1
ATOM 1443 C C . CYS A 1 184 ? 12.103 9.063 -2.312 1.00 91.00 184 CYS A C 1
ATOM 1445 O O . CYS A 1 184 ? 13.231 9.556 -2.321 1.00 91.00 184 CYS A O 1
ATOM 1447 N N . GLY A 1 185 ? 11.534 8.624 -1.190 1.00 91.62 185 GLY A N 1
ATOM 1448 C CA . GLY A 1 185 ? 12.075 8.848 0.145 1.00 91.62 185 GLY A CA 1
ATOM 1449 C C . GLY A 1 185 ? 11.952 10.305 0.592 1.00 91.62 185 GLY A C 1
ATOM 1450 O O . GLY A 1 185 ? 11.402 11.155 -0.100 1.00 91.62 185 GLY A O 1
ATOM 1451 N N . TYR A 1 186 ? 12.498 10.615 1.766 1.00 90.81 186 TYR A N 1
ATOM 1452 C CA . TYR A 1 186 ? 12.388 11.949 2.374 1.00 90.81 186 TYR A CA 1
ATOM 1453 C C . TYR A 1 186 ? 13.023 13.074 1.549 1.00 90.81 186 TYR A C 1
ATOM 1455 O O . TYR A 1 186 ? 12.595 14.220 1.624 1.00 90.81 186 TYR A O 1
ATOM 1463 N N . GLY A 1 187 ? 14.009 12.757 0.705 1.00 85.56 187 GLY A N 1
ATOM 1464 C CA . GLY A 1 187 ? 14.726 13.757 -0.091 1.00 85.56 187 GLY A CA 1
ATOM 1465 C C . GLY A 1 187 ? 13.867 14.498 -1.121 1.00 85.56 187 GLY A C 1
ATOM 1466 O O . GLY A 1 187 ? 14.307 15.520 -1.640 1.00 85.56 187 GLY A O 1
ATOM 1467 N N . CYS A 1 188 ? 12.659 14.012 -1.427 1.00 84.12 188 CYS A N 1
ATOM 1468 C CA . CYS A 1 188 ? 11.781 14.642 -2.407 1.00 84.12 188 CYS A CA 1
ATOM 1469 C C . CYS A 1 188 ? 10.659 15.496 -1.807 1.00 84.12 188 CYS A C 1
ATOM 1471 O O . CYS A 1 188 ? 9.921 16.084 -2.591 1.00 84.12 188 CYS A O 1
ATOM 1473 N N . GLN A 1 189 ? 10.506 15.620 -0.481 1.00 76.81 189 GLN A N 1
ATOM 1474 C CA . GLN A 1 189 ? 9.428 16.432 0.119 1.00 76.81 189 GLN A CA 1
ATOM 1475 C C . GLN A 1 189 ? 9.563 17.925 -0.207 1.00 76.81 189 GLN A C 1
ATOM 1477 O O . GLN A 1 189 ? 8.631 18.514 -0.760 1.00 76.81 189 GLN A O 1
ATOM 1482 N N . ASP A 1 190 ? 10.746 18.496 0.019 1.00 78.25 190 ASP A N 1
ATOM 1483 C CA . ASP A 1 190 ? 10.991 19.943 -0.108 1.00 78.25 190 ASP A CA 1
ATOM 1484 C C . ASP A 1 190 ? 11.527 20.358 -1.486 1.00 78.25 190 ASP A C 1
ATOM 1486 O O . ASP A 1 190 ? 11.676 21.541 -1.791 1.00 78.25 190 ASP A O 1
ATOM 1490 N N . ALA A 1 191 ? 11.807 19.384 -2.352 1.00 81.00 191 ALA A N 1
ATOM 1491 C CA . ALA A 1 191 ? 12.297 19.628 -3.699 1.00 81.00 191 ALA A CA 1
ATOM 1492 C C . ALA A 1 191 ? 11.159 19.934 -4.688 1.00 81.00 191 ALA A C 1
ATOM 1494 O O . ALA A 1 191 ? 10.027 19.445 -4.559 1.00 81.00 191 ALA A O 1
ATOM 1495 N N . THR A 1 192 ? 11.483 20.689 -5.741 1.00 88.88 192 THR A N 1
ATOM 1496 C CA . THR A 1 192 ? 10.621 20.811 -6.922 1.00 88.88 192 THR A CA 1
ATOM 1497 C C . THR A 1 192 ? 10.355 19.426 -7.497 1.00 88.88 192 THR A C 1
ATOM 1499 O O . THR A 1 192 ? 11.285 18.697 -7.839 1.00 88.88 192 THR A O 1
ATOM 1502 N N . LYS A 1 193 ? 9.074 19.071 -7.613 1.00 93.19 193 LYS A N 1
ATOM 1503 C CA . LYS A 1 193 ? 8.658 17.746 -8.071 1.00 93.19 193 LYS A CA 1
ATOM 1504 C C . LYS A 1 193 ? 8.938 17.576 -9.559 1.00 93.19 193 LYS A C 1
ATOM 1506 O O . LYS A 1 193 ? 8.560 18.408 -10.386 1.00 93.19 193 LYS A O 1
ATOM 1511 N N . THR A 1 194 ? 9.558 16.459 -9.901 1.00 94.50 194 THR A N 1
ATOM 1512 C CA . THR A 1 194 ? 9.738 15.996 -11.275 1.00 94.50 194 THR A CA 1
ATOM 1513 C C . THR A 1 194 ? 8.391 15.646 -11.913 1.00 94.50 194 THR A C 1
ATOM 1515 O O . THR A 1 194 ? 7.396 15.374 -11.238 1.00 94.50 194 THR A O 1
ATOM 1518 N N . VAL A 1 195 ? 8.357 15.568 -13.246 1.00 95.62 195 VAL A N 1
ATOM 1519 C CA . VAL A 1 195 ? 7.167 15.114 -13.992 1.00 95.62 195 VAL A CA 1
ATOM 1520 C C . VAL A 1 195 ? 6.711 13.722 -13.528 1.00 95.62 195 VAL A C 1
ATOM 1522 O O . VAL A 1 195 ? 5.514 13.466 -13.406 1.00 95.62 195 VAL A O 1
ATOM 1525 N N . ALA A 1 196 ? 7.656 12.830 -13.218 1.00 94.38 196 ALA A N 1
ATOM 1526 C CA . ALA A 1 196 ? 7.357 11.478 -12.754 1.00 94.38 196 ALA A CA 1
ATOM 1527 C C . ALA A 1 196 ? 6.743 11.448 -11.343 1.00 94.38 196 ALA A C 1
ATOM 1529 O O . ALA A 1 196 ? 5.883 10.608 -11.075 1.00 94.38 196 ALA A O 1
ATOM 1530 N N . GLU A 1 197 ? 7.173 12.336 -10.446 1.00 95.81 197 GLU A N 1
ATOM 1531 C CA . GLU A 1 197 ? 6.600 12.485 -9.101 1.00 95.81 197 GLU A CA 1
ATOM 1532 C C . GLU A 1 197 ? 5.209 13.108 -9.161 1.00 95.81 197 GLU A C 1
ATOM 1534 O O . GLU A 1 197 ? 4.283 12.549 -8.586 1.00 95.81 197 GLU A O 1
ATOM 1539 N N . ASN A 1 198 ? 5.021 14.179 -9.938 1.00 96.69 198 ASN A N 1
ATOM 1540 C CA . ASN A 1 198 ? 3.702 14.793 -10.127 1.00 96.69 198 ASN A CA 1
ATOM 1541 C C . ASN A 1 198 ? 2.693 13.804 -10.716 1.00 96.69 198 ASN A C 1
ATOM 1543 O O . ASN A 1 198 ? 1.554 13.724 -10.258 1.00 96.69 198 ASN A O 1
ATOM 1547 N N . LYS A 1 199 ? 3.122 12.994 -11.694 1.00 96.94 199 LYS A N 1
ATOM 1548 C CA . LYS A 1 199 ? 2.280 11.923 -12.227 1.00 96.94 199 LYS A CA 1
ATOM 1549 C C . LYS A 1 199 ? 1.934 10.887 -11.160 1.00 96.94 199 LYS A C 1
ATOM 1551 O O . LYS A 1 199 ? 0.800 10.429 -11.117 1.00 96.94 199 LYS A O 1
ATOM 1556 N N . TRP A 1 200 ? 2.897 10.485 -10.335 1.00 97.81 200 TRP A N 1
ATOM 1557 C CA . TRP A 1 200 ? 2.640 9.524 -9.265 1.00 97.81 200 TRP A CA 1
ATOM 1558 C C . TRP A 1 200 ? 1.638 10.071 -8.249 1.00 97.81 200 TRP A C 1
ATOM 1560 O O . TRP A 1 200 ? 0.676 9.375 -7.947 1.00 97.81 200 TRP A O 1
ATOM 1570 N N . ILE A 1 201 ? 1.818 11.321 -7.809 1.00 97.88 201 ILE A N 1
ATOM 1571 C CA . ILE A 1 201 ? 0.905 12.008 -6.887 1.00 97.88 201 ILE A CA 1
ATOM 1572 C C . ILE A 1 201 ? -0.505 12.021 -7.476 1.00 97.88 201 ILE A C 1
ATOM 1574 O O . ILE A 1 201 ? -1.428 11.548 -6.830 1.00 97.88 201 ILE A O 1
ATOM 1578 N N . SER A 1 202 ? -0.660 12.480 -8.721 1.00 98.38 202 SER A N 1
ATOM 1579 C CA . SER A 1 202 ? -1.965 12.545 -9.392 1.00 98.38 202 SER A CA 1
ATOM 1580 C C . SER A 1 202 ? -2.617 11.170 -9.566 1.00 98.38 202 SER A C 1
ATOM 1582 O O . SER A 1 202 ? -3.819 11.021 -9.360 1.00 98.38 202 SER A O 1
ATOM 1584 N N . ASP A 1 203 ? -1.831 10.155 -9.930 1.00 98.31 203 ASP A N 1
ATOM 1585 C CA . ASP A 1 203 ? -2.331 8.793 -10.093 1.00 98.31 203 ASP A CA 1
ATOM 1586 C C . ASP A 1 203 ? -2.789 8.200 -8.742 1.00 98.31 203 ASP A C 1
ATOM 1588 O O . ASP A 1 203 ? -3.774 7.470 -8.730 1.00 98.31 203 ASP A O 1
ATOM 1592 N N . VAL A 1 204 ? -2.100 8.479 -7.627 1.00 98.56 204 VAL A N 1
ATOM 1593 C CA . VAL A 1 204 ? -2.498 8.026 -6.276 1.00 98.56 204 VAL A CA 1
ATOM 1594 C C . VAL A 1 204 ? -3.717 8.800 -5.781 1.00 98.56 204 VAL A C 1
ATOM 1596 O O . VAL A 1 204 ? -4.685 8.183 -5.340 1.00 98.56 204 VAL A O 1
ATOM 1599 N N . ASP A 1 205 ? -3.698 10.125 -5.921 1.00 98.62 205 ASP A N 1
ATOM 1600 C CA . ASP A 1 205 ? -4.780 11.036 -5.540 1.00 98.62 205 ASP A CA 1
ATOM 1601 C C . ASP A 1 205 ? -6.116 10.624 -6.164 1.00 98.62 205 ASP A C 1
ATOM 1603 O O . ASP A 1 205 ? -7.105 10.455 -5.460 1.00 98.62 205 ASP A O 1
ATOM 1607 N N . LEU A 1 206 ? -6.121 10.277 -7.456 1.00 98.19 206 LEU A N 1
ATOM 1608 C CA . LEU A 1 206 ? -7.323 9.819 -8.157 1.00 98.19 206 LEU A CA 1
ATOM 1609 C C . LEU A 1 206 ? -8.065 8.668 -7.453 1.00 98.19 206 LEU A C 1
ATOM 1611 O O . LEU A 1 206 ? -9.292 8.586 -7.548 1.00 98.19 206 LEU A O 1
ATOM 1615 N N . TYR A 1 207 ? -7.347 7.738 -6.818 1.00 98.38 207 TYR A N 1
ATOM 1616 C CA . TYR A 1 207 ? -7.966 6.623 -6.092 1.00 98.38 207 TYR A CA 1
ATOM 1617 C C . TYR A 1 207 ? -8.153 6.948 -4.617 1.00 98.38 207 TYR A C 1
ATOM 1619 O O . TYR A 1 207 ? -9.188 6.593 -4.057 1.00 98.38 207 TYR A O 1
ATOM 1627 N N . TYR A 1 208 ? -7.205 7.660 -4.011 1.00 98.56 208 TYR A N 1
ATOM 1628 C CA . TYR A 1 208 ? -7.306 8.083 -2.624 1.00 98.56 208 TYR A CA 1
ATOM 1629 C C . TYR A 1 208 ? -8.528 8.985 -2.406 1.00 98.56 208 TYR A C 1
ATOM 1631 O O . TYR A 1 208 ? -9.373 8.631 -1.596 1.00 98.56 208 TYR A O 1
ATOM 1639 N N . SER A 1 209 ? -8.742 10.036 -3.208 1.00 98.00 209 SER A N 1
ATOM 1640 C CA . SER A 1 209 ? -9.909 10.931 -3.082 1.00 98.00 209 SER A CA 1
ATOM 1641 C C . SER A 1 209 ? -11.253 10.238 -3.349 1.00 98.00 209 SER A C 1
ATOM 1643 O O . SER A 1 209 ? -12.320 10.770 -3.035 1.00 98.00 209 SER A O 1
ATOM 1645 N N . LYS A 1 210 ? -11.261 9.049 -3.971 1.00 97.56 210 LYS A N 1
ATOM 1646 C CA . LYS A 1 210 ? -12.487 8.239 -4.073 1.00 97.56 210 LYS A CA 1
ATOM 1647 C C . LYS A 1 210 ? -12.833 7.582 -2.746 1.00 97.56 210 LYS A C 1
ATOM 1649 O O . LYS A 1 210 ? -14.005 7.558 -2.397 1.00 97.56 210 LYS A O 1
ATOM 1654 N N . LEU A 1 211 ? -11.819 7.093 -2.040 1.00 97.88 211 LEU A N 1
ATOM 1655 C CA . LEU A 1 211 ? -11.946 6.428 -0.747 1.00 97.88 211 LEU A CA 1
ATOM 1656 C C . LEU A 1 211 ? -12.074 7.438 0.402 1.00 97.88 211 LEU A C 1
ATOM 1658 O O . LEU A 1 211 ? -12.856 7.218 1.317 1.00 97.88 211 LEU A O 1
ATOM 1662 N N . GLU A 1 212 ? -11.385 8.576 0.307 1.00 96.31 212 GLU A N 1
ATOM 1663 C CA . GLU A 1 212 ? -11.402 9.662 1.292 1.00 96.31 212 GLU A CA 1
ATOM 1664 C C . GLU A 1 212 ? -12.810 10.195 1.568 1.00 96.31 212 GLU A C 1
ATOM 1666 O O . GLU A 1 212 ? -13.120 10.581 2.685 1.00 96.31 212 GLU A O 1
ATOM 1671 N N . ARG A 1 213 ? -13.708 10.138 0.578 1.00 95.75 213 ARG A N 1
ATOM 1672 C CA . ARG A 1 213 ? -15.117 10.539 0.728 1.00 95.75 213 ARG A CA 1
ATOM 1673 C C . ARG A 1 213 ? -15.907 9.709 1.752 1.00 95.75 213 ARG A C 1
ATOM 1675 O O . ARG A 1 213 ? -17.053 10.055 2.032 1.00 95.75 213 ARG A O 1
ATOM 1682 N N . TYR A 1 214 ? -15.326 8.625 2.261 1.00 95.31 214 TYR A N 1
ATOM 1683 C CA . TYR A 1 214 ? -15.902 7.740 3.273 1.00 95.31 214 TYR A CA 1
ATOM 1684 C C . TYR A 1 214 ? -15.132 7.754 4.607 1.00 95.31 214 TYR A C 1
ATOM 1686 O O . TYR A 1 214 ? -15.475 6.958 5.485 1.00 95.31 214 TYR A O 1
ATOM 1694 N N . LEU A 1 215 ? -14.093 8.592 4.732 1.00 90.50 215 LEU A N 1
ATOM 1695 C CA . LEU A 1 215 ? -13.330 8.823 5.966 1.00 90.50 215 LEU A CA 1
ATOM 1696 C C . LEU A 1 215 ? -14.015 9.890 6.826 1.00 90.50 215 LEU A C 1
ATOM 1698 O O . LEU A 1 215 ? -14.018 9.706 8.062 1.00 90.50 215 LEU A O 1
#